Protein AF-A0A183FYV0-F1 (afdb_monomer)

Radius of gyration: 21.59 Å; Cα contacts (8 Å, |Δi|>4): 133; chains: 1; bounding box: 48×40×80 Å

Sequence (186 aa):
MFSKEDAQKEAGNRAFNGLPQLAKLIRGVLEKTISKVGERDAAVRDIATIVSNCMLLYADGCESDIYPLGVLVTDLCSLALLETKENSEKLTKKRVAYKTTCFELAINVLNKLCERQMLCDNNQFLRFVFDVLQEPMLKFQPWMEDDVSSVLAKFVAFSTTLITHAHLKKDISRMSRNEHSVSEDV

Mean predicted aligned error: 9.28 Å

pLDDT: mean 82.68, std 13.94, range [42.62, 96.88]

Organism: Heligmosomoides polygyrus (NCBI:txid6339)

Solvent-accessible surface area (backbone atoms only — not comparable to full-atom values): 10517 Å² total; per-residue (Å²): 134,85,53,73,66,58,58,51,50,52,52,50,54,64,37,51,68,43,46,77,54,40,58,52,45,52,46,29,54,75,71,48,72,47,67,51,67,73,59,35,55,49,42,53,51,52,43,53,53,43,48,62,54,34,47,62,44,46,71,72,70,50,79,40,95,90,60,34,65,72,56,52,53,47,52,34,43,50,45,18,47,51,46,46,50,62,45,35,70,44,67,83,52,85,91,66,88,76,79,54,65,47,38,53,51,30,51,55,51,50,40,53,33,41,78,65,69,68,52,87,82,48,66,58,57,59,48,40,53,56,57,49,72,68,39,67,42,37,83,78,34,62,68,57,47,52,52,53,50,51,43,49,50,50,44,50,56,50,52,53,50,52,52,53,51,54,51,51,54,53,51,52,58,50,52,60,51,58,62,62,70,67,70,80,79,125

S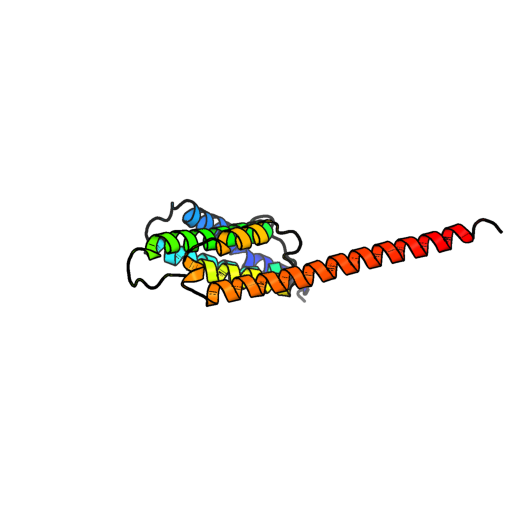econdary structure (DSSP, 8-state):
---HHHHHHHHHHHHHTTHHHHHHHHHHHHTT-S-SHHHHHHHHHHHHHHHHHHHHHHHTT---SSS-HHHHHHHHHHHHHHHHHHHHHHTTSTTPPPP-HHHHHHHHHHHHHHHTT--TT-HHHHHHHHHHHTSHHHHH-HHHHHHHHHHHHHHHHHHHHHHHHHHHHHHHHHHHHHHHTTSS--

Foldseek 3Di:
DDDPVNVVVVLQVVLCPCVVVLVVLLCCLLVCVVVDPVSNVVSLVSNLVSCVSCLVVVLVVDADPSAGPLNNLLSLLSQQLVLLQVVLVCVVPPDDDRDRSSVVSNLVSLQSCLVSVNCQPRPSLVVSLVSSVPRPSCVVPVVSVVSSVVSVVSRVVSNVVVVVVVVVVVVVVVVVVVVVVVPPPD

Structure (mmCIF, N/CA/C/O backbone):
data_AF-A0A183FYV0-F1
#
_entry.id   AF-A0A183FYV0-F1
#
loop_
_atom_site.group_PDB
_atom_site.id
_atom_site.type_symbol
_atom_site.label_atom_id
_atom_site.label_alt_id
_atom_site.label_comp_id
_atom_site.label_asym_id
_atom_site.label_entity_id
_atom_site.label_seq_id
_atom_site.pdbx_PDB_ins_code
_atom_site.Cartn_x
_atom_site.Cartn_y
_atom_site.Cartn_z
_atom_site.occupancy
_atom_site.B_iso_or_equiv
_atom_site.auth_seq_id
_atom_site.auth_comp_id
_atom_site.auth_asym_id
_atom_site.auth_atom_id
_atom_site.pdbx_PDB_model_num
ATOM 1 N N . MET A 1 1 ? 32.014 -24.849 -8.631 1.00 45.00 1 MET A N 1
ATOM 2 C CA . MET A 1 1 ? 31.963 -23.396 -8.888 1.00 45.00 1 MET A CA 1
ATOM 3 C C . MET A 1 1 ? 30.500 -23.092 -9.171 1.00 45.00 1 MET A C 1
ATOM 5 O O . MET A 1 1 ? 30.028 -23.488 -10.224 1.00 45.00 1 MET A O 1
ATOM 9 N N . PHE A 1 2 ? 29.745 -22.596 -8.186 1.00 47.78 2 PHE A N 1
ATOM 10 C CA . PHE A 1 2 ? 28.321 -22.282 -8.380 1.00 47.78 2 PHE A CA 1
ATOM 11 C C . PHE A 1 2 ? 28.218 -21.052 -9.288 1.00 47.78 2 PHE A C 1
ATOM 13 O O . PHE A 1 2 ? 28.893 -20.053 -9.022 1.00 47.78 2 PHE A O 1
ATOM 20 N N . SER A 1 3 ? 27.446 -21.140 -10.375 1.00 60.75 3 SER A N 1
ATOM 21 C CA . SER A 1 3 ? 27.229 -19.998 -11.268 1.00 60.75 3 SER A CA 1
ATOM 22 C C . SER A 1 3 ? 26.466 -18.905 -10.512 1.00 60.75 3 SER A C 1
ATOM 24 O O . SER A 1 3 ? 25.629 -19.205 -9.658 1.00 60.75 3 SER A O 1
ATOM 26 N N . LYS A 1 4 ? 26.727 -17.626 -10.815 1.00 56.12 4 LYS A N 1
ATOM 27 C CA . LYS A 1 4 ? 25.968 -16.492 -10.243 1.00 56.12 4 LYS A CA 1
ATOM 28 C C . LYS A 1 4 ? 24.455 -16.653 -10.451 1.00 56.12 4 LYS A C 1
ATOM 30 O O . LYS A 1 4 ? 23.684 -16.245 -9.589 1.00 56.12 4 LYS A O 1
ATOM 35 N N . GLU A 1 5 ? 24.057 -17.295 -11.546 1.00 56.16 5 GLU A N 1
ATOM 36 C CA . GLU A 1 5 ? 22.662 -17.592 -11.886 1.00 56.16 5 GLU A CA 1
ATOM 37 C C . GLU A 1 5 ? 22.018 -18.603 -10.924 1.00 56.16 5 GLU A C 1
ATOM 39 O O . GLU A 1 5 ? 20.867 -18.421 -10.533 1.00 56.16 5 GLU A O 1
ATOM 44 N N . ASP A 1 6 ? 22.758 -19.616 -10.462 1.00 54.78 6 ASP A N 1
ATOM 45 C CA . ASP A 1 6 ? 22.244 -20.616 -9.514 1.00 54.78 6 ASP A CA 1
ATOM 46 C C . ASP A 1 6 ? 22.038 -20.011 -8.117 1.00 54.78 6 ASP A C 1
ATOM 48 O O . ASP A 1 6 ? 21.043 -20.293 -7.448 1.00 54.78 6 ASP A O 1
ATOM 52 N N . ALA A 1 7 ? 22.937 -19.111 -7.704 1.00 57.59 7 ALA A N 1
ATOM 53 C CA . ALA A 1 7 ? 22.822 -18.379 -6.443 1.00 57.59 7 ALA A CA 1
ATOM 54 C C . ALA A 1 7 ? 21.649 -17.378 -6.454 1.00 57.59 7 ALA A C 1
ATOM 56 O O . ALA A 1 7 ? 20.933 -17.256 -5.458 1.00 57.59 7 ALA A O 1
ATOM 57 N N . GLN A 1 8 ? 21.410 -16.698 -7.583 1.00 57.34 8 GLN A N 1
ATOM 58 C CA . GLN A 1 8 ? 20.236 -15.833 -7.769 1.00 57.34 8 GLN A CA 1
ATOM 59 C C . GLN A 1 8 ? 18.929 -16.636 -7.767 1.00 57.34 8 GLN A C 1
ATOM 61 O O . GLN A 1 8 ? 17.941 -16.200 -7.179 1.00 57.34 8 GLN A O 1
ATOM 66 N N . LYS A 1 9 ? 18.930 -17.836 -8.355 1.00 58.38 9 LYS A N 1
ATOM 67 C CA . LYS A 1 9 ? 17.759 -18.720 -8.409 1.00 58.38 9 LYS A CA 1
ATOM 68 C C . LYS A 1 9 ? 17.403 -19.317 -7.041 1.00 58.38 9 LYS A C 1
ATOM 70 O O . LYS A 1 9 ? 16.227 -19.372 -6.684 1.00 58.38 9 LYS A O 1
ATOM 75 N N . GLU A 1 10 ? 18.394 -19.702 -6.233 1.00 60.88 10 GLU A N 1
ATOM 76 C CA . GLU A 1 10 ? 18.165 -20.123 -4.841 1.00 60.88 10 GLU A CA 1
ATOM 77 C C . GLU A 1 10 ? 17.693 -18.973 -3.940 1.00 60.88 10 GLU A C 1
ATOM 79 O O . GLU A 1 10 ? 16.793 -19.173 -3.118 1.00 60.88 10 GLU A O 1
ATOM 84 N N . ALA A 1 11 ? 18.264 -17.773 -4.089 1.00 59.62 11 ALA A N 1
ATOM 85 C CA . ALA A 1 11 ? 17.818 -16.586 -3.359 1.00 59.62 11 ALA A CA 1
ATOM 86 C C . ALA A 1 11 ? 16.374 -16.201 -3.733 1.00 59.62 11 ALA A C 1
ATOM 88 O O . ALA A 1 11 ? 15.562 -15.930 -2.845 1.00 59.62 11 ALA A O 1
ATOM 89 N N . GLY A 1 12 ? 16.041 -16.282 -5.028 1.00 60.38 12 GLY A N 1
ATOM 90 C CA . GLY A 1 12 ? 14.696 -16.114 -5.579 1.00 60.38 12 GLY A CA 1
ATOM 91 C C . GLY A 1 12 ? 13.668 -17.041 -4.935 1.00 60.38 12 GLY A C 1
ATOM 92 O O . GLY A 1 12 ? 12.669 -16.594 -4.368 1.00 60.38 12 GLY A O 1
ATOM 93 N N . ASN A 1 13 ? 13.964 -18.343 -4.935 1.00 63.78 13 ASN A N 1
ATOM 94 C CA . ASN A 1 13 ? 13.091 -19.352 -4.337 1.00 63.78 13 ASN A CA 1
ATOM 95 C C . ASN A 1 13 ? 12.888 -19.133 -2.830 1.00 63.78 13 ASN A C 1
ATOM 97 O O . ASN A 1 13 ? 11.771 -19.258 -2.336 1.00 63.78 13 ASN A O 1
ATOM 101 N N . ARG A 1 14 ? 13.936 -18.765 -2.079 1.00 69.19 14 ARG A N 1
ATOM 102 C CA . ARG A 1 14 ? 13.817 -18.555 -0.624 1.00 69.19 14 ARG A CA 1
ATOM 103 C C . ARG A 1 14 ? 12.987 -17.327 -0.259 1.00 69.19 14 ARG A C 1
ATOM 105 O O . ARG A 1 14 ? 12.222 -17.390 0.700 1.00 69.19 14 ARG A O 1
ATOM 112 N N . ALA A 1 15 ? 13.1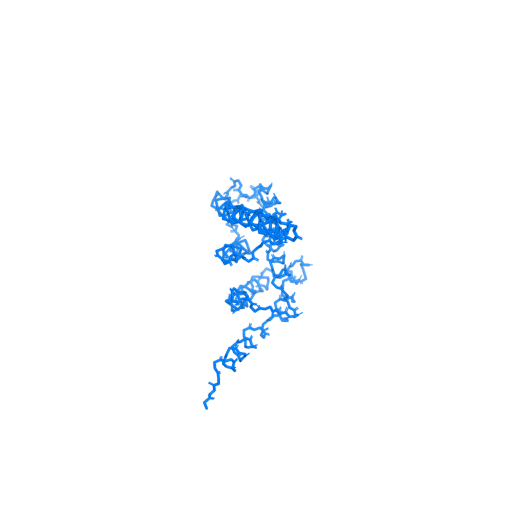08 -16.238 -1.009 1.00 69.56 15 ALA A N 1
ATOM 113 C CA . ALA A 1 15 ? 12.363 -15.009 -0.741 1.00 69.56 15 ALA A CA 1
ATOM 114 C C . ALA A 1 15 ? 10.883 -15.098 -1.155 1.00 69.56 15 ALA A C 1
ATOM 116 O O . ALA A 1 15 ? 10.036 -14.469 -0.521 1.00 69.56 15 ALA A O 1
ATOM 117 N N . PHE A 1 16 ? 10.545 -15.919 -2.158 1.00 79.31 16 PHE A N 1
ATOM 118 C CA . PHE A 1 16 ? 9.158 -16.130 -2.589 1.00 79.31 16 PHE A CA 1
ATOM 119 C C . PHE A 1 16 ? 8.404 -17.230 -1.831 1.00 79.31 16 PHE A C 1
ATOM 121 O O . PHE A 1 16 ? 7.183 -17.330 -1.961 1.00 79.31 16 PHE A O 1
ATOM 128 N N . ASN A 1 17 ? 9.073 -17.995 -0.963 1.00 81.06 17 ASN A N 1
ATOM 129 C CA . ASN A 1 17 ? 8.424 -19.014 -0.125 1.00 81.06 17 ASN A CA 1
ATOM 130 C C . ASN A 1 17 ? 7.272 -18.461 0.737 1.00 81.06 17 ASN A C 1
ATOM 132 O O . ASN A 1 17 ? 6.360 -19.203 1.098 1.00 81.06 17 ASN A O 1
ATOM 136 N N . GLY A 1 18 ? 7.294 -17.164 1.062 1.00 84.06 18 GLY A N 1
ATOM 137 C CA . GLY A 1 18 ? 6.232 -16.500 1.821 1.00 84.06 18 GLY A CA 1
ATOM 138 C C . GLY A 1 18 ? 5.000 -16.098 1.001 1.00 84.06 18 GLY A C 1
ATOM 139 O O . GLY A 1 18 ? 3.953 -15.838 1.590 1.00 84.06 18 GLY A O 1
ATOM 140 N N . LEU A 1 19 ? 5.073 -16.056 -0.335 1.00 87.81 19 LEU A N 1
ATOM 141 C CA . LEU A 1 19 ? 3.999 -15.509 -1.180 1.00 87.81 19 LEU A CA 1
ATOM 142 C C . LEU A 1 19 ? 2.654 -16.255 -1.072 1.00 87.81 19 LEU A C 1
ATOM 144 O O . LEU A 1 19 ? 1.621 -15.587 -0.976 1.00 87.81 19 LEU A O 1
ATOM 148 N N . PRO A 1 20 ? 2.602 -17.603 -1.002 1.00 88.62 20 PRO A N 1
ATOM 149 C CA . PRO A 1 20 ? 1.334 -18.301 -0.784 1.00 88.62 20 PRO A CA 1
ATOM 150 C C . PRO A 1 20 ? 0.657 -17.916 0.538 1.00 88.62 20 PRO A C 1
ATOM 152 O O . PRO A 1 20 ? -0.571 -17.906 0.633 1.00 88.62 20 PRO A O 1
ATOM 155 N N . GLN A 1 21 ? 1.451 -17.610 1.569 1.00 92.19 21 GLN A N 1
ATOM 156 C CA . GLN A 1 21 ? 0.940 -17.159 2.859 1.00 92.19 21 GLN A CA 1
ATOM 157 C C . GLN A 1 21 ? 0.525 -15.686 2.808 1.00 92.19 21 GLN A C 1
ATOM 159 O O . GLN A 1 21 ? -0.499 -15.330 3.388 1.00 92.19 21 GLN A O 1
ATOM 164 N N . LEU A 1 22 ? 1.266 -14.853 2.075 1.00 94.12 22 LEU A N 1
ATOM 165 C CA . LEU A 1 22 ? 0.960 -13.438 1.879 1.00 94.12 22 LEU A CA 1
ATOM 166 C C . LEU A 1 22 ? -0.461 -13.236 1.344 1.00 94.12 22 LEU A C 1
ATOM 168 O O . LEU A 1 22 ? -1.253 -12.534 1.968 1.00 94.12 22 LEU A O 1
ATOM 172 N N . ALA A 1 23 ? -0.814 -13.933 0.260 1.00 92.00 23 ALA A N 1
ATOM 173 C CA . ALA A 1 23 ? -2.146 -13.851 -0.336 1.00 92.00 23 ALA A CA 1
ATOM 174 C C . ALA A 1 23 ? -3.261 -14.223 0.662 1.00 92.00 23 ALA A C 1
ATOM 176 O O . ALA A 1 23 ? -4.310 -13.579 0.703 1.00 92.00 23 ALA A O 1
ATOM 177 N N . LYS A 1 24 ? -3.032 -15.246 1.500 1.00 94.50 24 LYS A N 1
ATOM 178 C CA . LYS A 1 24 ? -3.990 -15.674 2.535 1.00 94.50 24 LYS A CA 1
ATOM 179 C C . LYS A 1 24 ? -4.153 -14.627 3.632 1.00 94.50 24 LYS A C 1
ATOM 181 O O . LYS A 1 24 ? -5.280 -14.354 4.034 1.00 94.50 24 LYS A O 1
ATOM 186 N N . LEU A 1 25 ? -3.049 -14.055 4.113 1.00 96.88 25 LEU A N 1
ATOM 187 C CA . LEU A 1 25 ? -3.066 -13.045 5.172 1.00 96.88 25 LEU A CA 1
ATOM 188 C C . LEU A 1 25 ? -3.777 -11.774 4.710 1.00 96.88 25 LEU A C 1
ATOM 190 O O . LEU A 1 25 ? -4.689 -11.307 5.386 1.00 96.88 25 LEU A O 1
ATOM 194 N N . ILE A 1 26 ? -3.402 -11.258 3.538 1.00 96.19 26 ILE A N 1
ATOM 195 C CA . ILE A 1 26 ? -4.003 -10.057 2.950 1.00 96.19 26 ILE A CA 1
ATOM 196 C C . ILE A 1 26 ? -5.505 -10.251 2.781 1.00 96.19 26 ILE A C 1
ATOM 198 O O . ILE A 1 26 ? -6.290 -9.440 3.272 1.00 96.19 26 ILE A O 1
ATOM 202 N N . ARG A 1 27 ? -5.913 -11.357 2.148 1.00 95.25 27 ARG A N 1
ATOM 203 C CA . ARG A 1 27 ? -7.330 -11.681 1.975 1.00 95.25 27 ARG A CA 1
ATOM 204 C C . ARG A 1 27 ? -8.045 -11.781 3.317 1.00 95.25 27 ARG A C 1
ATOM 206 O O . ARG A 1 27 ? -9.124 -11.222 3.472 1.00 95.25 27 ARG A O 1
ATOM 213 N N . GLY A 1 28 ? -7.422 -12.424 4.302 1.00 96.25 28 GLY A N 1
ATOM 214 C CA . GLY A 1 28 ? -7.986 -12.557 5.639 1.00 96.25 28 GLY A CA 1
ATOM 215 C C . GLY A 1 28 ? -8.257 -11.218 6.333 1.00 96.25 28 GLY A C 1
ATOM 216 O O . GLY A 1 28 ? -9.268 -11.073 7.024 1.00 96.25 28 GLY A O 1
ATOM 217 N N . VAL A 1 29 ? -7.388 -10.226 6.115 1.00 96.06 29 VAL A N 1
ATOM 218 C CA . VAL A 1 29 ? -7.576 -8.856 6.614 1.00 96.06 29 VAL A CA 1
ATOM 219 C C . VAL A 1 29 ? -8.647 -8.111 5.808 1.00 96.06 29 VAL A C 1
ATOM 221 O O . VAL A 1 29 ? -9.553 -7.536 6.411 1.00 96.06 29 VAL A O 1
ATOM 224 N N . LEU A 1 30 ? -8.583 -8.141 4.472 1.00 95.56 30 LEU A N 1
ATOM 225 C CA . LEU A 1 30 ? -9.523 -7.431 3.590 1.00 95.56 30 LEU A CA 1
ATOM 226 C C . LEU A 1 30 ? -10.965 -7.938 3.728 1.00 95.56 30 LEU A C 1
ATOM 228 O O . LEU A 1 30 ? -11.897 -7.143 3.835 1.00 95.56 30 LEU A O 1
ATOM 232 N N . GLU A 1 31 ? -11.148 -9.257 3.785 1.00 95.75 31 GLU A N 1
ATOM 233 C CA . GLU A 1 31 ? -12.454 -9.909 3.955 1.00 95.75 31 GLU A CA 1
ATOM 234 C C . GLU A 1 31 ? -12.921 -9.924 5.419 1.00 95.75 31 GLU A C 1
ATOM 236 O O . GLU A 1 31 ? -13.995 -10.441 5.726 1.00 95.75 31 GLU A O 1
ATOM 241 N N . LYS A 1 32 ? -12.121 -9.365 6.340 1.00 92.38 32 LYS A N 1
ATOM 242 C CA . LYS A 1 32 ? -12.394 -9.312 7.785 1.00 92.38 32 LYS A CA 1
ATOM 243 C C . LYS A 1 32 ? -12.631 -10.690 8.423 1.00 92.38 32 LYS A C 1
ATOM 245 O O . LYS A 1 32 ? -13.258 -10.783 9.480 1.00 92.38 32 LYS A O 1
ATOM 250 N N . THR A 1 33 ? -12.103 -11.760 7.825 1.00 95.50 33 THR A N 1
ATOM 251 C CA . THR A 1 33 ? -12.146 -13.109 8.413 1.00 95.50 33 THR A CA 1
ATOM 252 C C . THR A 1 33 ? -11.175 -13.232 9.590 1.00 95.50 33 THR A C 1
ATOM 254 O O . THR A 1 33 ? -11.465 -13.944 10.551 1.00 95.50 33 THR A O 1
ATOM 257 N N . ILE A 1 34 ? -10.086 -12.451 9.591 1.00 92.75 34 ILE A N 1
ATOM 258 C CA . ILE A 1 34 ? -9.240 -12.204 10.768 1.00 92.75 34 ILE A CA 1
ATOM 259 C C . ILE A 1 34 ? -9.846 -11.040 11.567 1.00 92.75 34 ILE A C 1
ATOM 261 O O . ILE A 1 34 ? -9.467 -9.878 11.418 1.00 92.75 34 ILE A O 1
ATOM 265 N N . SER A 1 35 ? -10.843 -11.349 12.396 1.00 88.56 35 SER A N 1
ATOM 266 C CA . SER A 1 35 ? -11.660 -10.340 13.089 1.00 88.56 35 SER A CA 1
ATOM 267 C C . SER A 1 35 ? -11.076 -9.863 14.423 1.00 88.56 35 SER A C 1
ATOM 269 O O . SER A 1 35 ? -11.375 -8.751 14.869 1.00 88.56 35 SER A O 1
ATOM 271 N N . LYS A 1 36 ? -10.229 -10.667 15.081 1.00 93.19 36 LYS A N 1
ATOM 272 C CA . LYS A 1 36 ? -9.609 -10.277 16.354 1.00 93.19 36 LYS A CA 1
ATOM 273 C C . LYS A 1 36 ? -8.481 -9.281 16.116 1.00 93.19 36 LYS A C 1
ATOM 275 O O . LYS A 1 36 ? -7.545 -9.563 15.377 1.00 93.19 36 LYS A O 1
ATOM 280 N N . VAL A 1 37 ? -8.516 -8.156 16.833 1.00 88.56 37 VAL A N 1
ATOM 281 C CA . VAL A 1 37 ? -7.533 -7.062 16.697 1.00 88.56 37 VAL A CA 1
ATOM 282 C C . VAL A 1 37 ? -6.088 -7.556 16.830 1.00 88.56 37 VAL A C 1
ATOM 284 O O . VAL A 1 37 ? -5.262 -7.231 15.988 1.00 88.56 37 VAL A O 1
ATOM 287 N N . GLY A 1 38 ? -5.788 -8.387 17.836 1.00 91.44 38 GLY A N 1
ATOM 288 C CA . GLY A 1 38 ? -4.429 -8.902 18.047 1.00 91.44 38 GLY A CA 1
ATOM 289 C C . GLY A 1 38 ? -3.934 -9.832 16.931 1.00 91.44 38 GLY A C 1
ATOM 290 O O . GLY A 1 38 ? -2.767 -9.762 16.553 1.00 91.44 38 GLY A O 1
ATOM 291 N N . GLU A 1 39 ? -4.820 -10.661 16.370 1.00 94.50 39 GLU A N 1
ATOM 292 C CA . GLU A 1 39 ? -4.505 -11.541 15.234 1.00 94.50 39 GLU A CA 1
ATOM 293 C C . GLU A 1 39 ? -4.327 -10.721 13.951 1.00 94.50 39 GLU A C 1
ATOM 295 O O . GLU A 1 39 ? -3.395 -10.964 13.188 1.00 94.50 39 GLU A O 1
ATOM 300 N N . ARG A 1 40 ? -5.159 -9.691 13.753 1.00 92.75 40 ARG A N 1
ATOM 301 C CA . ARG A 1 40 ? -5.045 -8.753 12.632 1.00 92.75 40 ARG A CA 1
ATOM 302 C C . ARG A 1 40 ? -3.725 -7.987 12.674 1.00 92.75 40 ARG A C 1
ATOM 304 O O . ARG A 1 40 ? -3.040 -7.895 11.664 1.00 92.75 40 ARG A O 1
ATOM 311 N N . ASP A 1 41 ? -3.336 -7.490 13.847 1.00 92.44 41 ASP A N 1
ATOM 312 C CA . ASP A 1 41 ? -2.055 -6.805 14.037 1.00 92.44 41 ASP A CA 1
ATOM 313 C C . ASP A 1 41 ? -0.861 -7.735 13.762 1.00 92.44 41 ASP A C 1
ATOM 315 O O . ASP A 1 41 ? 0.154 -7.295 13.224 1.00 92.44 41 ASP A O 1
ATOM 319 N N . ALA A 1 42 ? -0.959 -9.016 14.140 1.00 94.88 42 ALA A N 1
ATOM 320 C CA . ALA A 1 42 ? 0.060 -10.014 13.818 1.00 94.88 42 ALA A CA 1
ATOM 321 C C . ALA A 1 42 ? 0.130 -10.282 12.310 1.00 94.88 42 ALA A C 1
ATOM 323 O O . ALA A 1 42 ? 1.215 -10.215 11.739 1.00 94.88 42 ALA A O 1
ATOM 324 N N . ALA A 1 43 ? -1.020 -10.462 11.658 1.00 95.94 43 ALA A N 1
ATOM 325 C CA . ALA A 1 43 ? -1.100 -10.653 10.216 1.00 95.94 43 ALA A CA 1
ATOM 326 C C . ALA A 1 43 ? -0.484 -9.478 9.440 1.00 95.94 43 ALA A C 1
ATOM 328 O O . ALA A 1 43 ? 0.274 -9.703 8.503 1.00 95.94 43 ALA A O 1
ATOM 329 N N . VAL A 1 44 ? -0.748 -8.230 9.845 1.00 95.62 44 VAL A N 1
ATOM 330 C CA . VAL A 1 44 ? -0.156 -7.037 9.209 1.00 95.62 44 VAL A CA 1
ATOM 331 C C . VAL A 1 44 ? 1.369 -7.011 9.354 1.00 95.62 44 VAL A C 1
ATOM 333 O O . VAL A 1 44 ? 2.065 -6.667 8.397 1.00 95.62 44 VAL A O 1
ATOM 336 N N . ARG A 1 45 ? 1.915 -7.420 10.508 1.00 95.44 45 ARG A N 1
ATOM 337 C CA . ARG A 1 45 ? 3.374 -7.542 10.681 1.00 95.44 45 ARG A CA 1
ATOM 338 C C . ARG A 1 45 ? 3.965 -8.619 9.777 1.00 95.44 45 ARG A C 1
ATOM 340 O O . ARG A 1 45 ? 4.970 -8.358 9.120 1.00 95.44 45 ARG A O 1
ATOM 347 N N . ASP A 1 46 ? 3.325 -9.782 9.700 1.00 96.12 46 ASP A N 1
ATOM 348 C CA . ASP A 1 46 ? 3.773 -10.878 8.837 1.00 96.12 46 ASP A CA 1
ATOM 349 C C . ASP A 1 46 ? 3.731 -10.471 7.357 1.00 96.12 46 ASP A C 1
ATOM 351 O O . ASP A 1 46 ? 4.688 -10.718 6.622 1.00 96.12 46 ASP A O 1
ATOM 355 N N . ILE A 1 47 ? 2.671 -9.771 6.930 1.00 96.75 47 ILE A N 1
ATOM 356 C CA . ILE A 1 47 ? 2.565 -9.165 5.594 1.00 96.75 47 ILE A CA 1
ATOM 357 C C . ILE A 1 47 ? 3.762 -8.242 5.346 1.00 96.75 47 ILE A C 1
ATOM 359 O O . ILE A 1 47 ? 4.463 -8.418 4.352 1.00 96.75 47 ILE A O 1
ATOM 363 N N . ALA A 1 48 ? 4.046 -7.305 6.255 1.00 95.38 48 ALA A N 1
ATOM 364 C CA . ALA A 1 48 ? 5.161 -6.370 6.105 1.00 95.38 48 ALA A CA 1
ATOM 365 C C . ALA A 1 48 ? 6.518 -7.087 5.989 1.00 95.38 48 ALA A C 1
ATOM 367 O O . ALA A 1 48 ? 7.342 -6.720 5.149 1.00 95.38 48 ALA A O 1
ATOM 368 N N . THR A 1 49 ? 6.744 -8.137 6.785 1.00 94.00 49 THR A N 1
ATOM 369 C CA . THR A 1 49 ? 7.963 -8.955 6.712 1.00 94.00 49 THR A CA 1
ATOM 370 C C . THR A 1 49 ? 8.085 -9.680 5.375 1.00 94.00 49 THR A C 1
ATOM 372 O O . THR A 1 49 ? 9.135 -9.599 4.736 1.00 94.00 49 THR A O 1
ATOM 375 N N . ILE A 1 50 ? 7.029 -10.364 4.926 1.00 94.00 50 ILE A N 1
ATOM 376 C CA . ILE A 1 50 ? 7.063 -11.103 3.657 1.00 94.00 50 ILE A CA 1
ATOM 377 C C . ILE A 1 50 ? 7.290 -10.137 2.492 1.00 94.00 50 ILE A C 1
ATOM 379 O O . ILE A 1 50 ? 8.160 -10.385 1.659 1.00 94.00 50 ILE A O 1
ATOM 383 N N . VAL A 1 51 ? 6.569 -9.012 2.476 1.00 94.31 51 VAL A N 1
ATOM 384 C CA . VAL A 1 51 ? 6.713 -7.970 1.454 1.00 94.31 51 VAL A CA 1
ATOM 385 C C . VAL A 1 51 ? 8.140 -7.435 1.439 1.00 94.31 51 VAL A C 1
ATOM 387 O O . VAL A 1 51 ? 8.780 -7.438 0.393 1.00 94.31 51 VAL A O 1
ATOM 390 N N . SER A 1 52 ? 8.699 -7.061 2.592 1.00 91.06 52 SER A N 1
ATOM 391 C CA . SER A 1 52 ? 10.087 -6.589 2.675 1.00 91.06 52 SER A CA 1
ATOM 392 C C . SER A 1 52 ? 11.091 -7.587 2.081 1.00 91.06 52 SER A C 1
ATOM 394 O O . SER A 1 52 ? 12.038 -7.171 1.412 1.00 91.06 52 SER A O 1
ATOM 396 N N . ASN A 1 53 ? 10.873 -8.889 2.283 1.00 89.50 53 ASN A N 1
ATOM 397 C CA . ASN A 1 53 ? 11.749 -9.938 1.759 1.00 89.50 53 ASN A CA 1
ATOM 398 C C . ASN A 1 53 ? 11.638 -10.101 0.236 1.00 89.50 53 ASN A C 1
ATOM 400 O O . ASN A 1 53 ? 12.655 -10.296 -0.427 1.00 89.50 53 ASN A O 1
ATOM 404 N N . CYS A 1 54 ? 10.430 -10.020 -0.331 1.00 88.56 54 CYS A N 1
ATOM 405 C CA . CYS A 1 54 ? 10.227 -10.222 -1.768 1.00 88.56 54 CYS A CA 1
ATOM 406 C C . CYS A 1 54 ? 10.406 -8.943 -2.602 1.00 88.56 54 CYS A C 1
ATOM 408 O O . CYS A 1 54 ? 10.681 -9.033 -3.797 1.00 88.56 54 CYS A O 1
ATOM 410 N N . MET A 1 55 ? 10.301 -7.753 -1.999 1.00 88.25 55 MET A N 1
ATOM 411 C CA . MET A 1 55 ? 10.377 -6.479 -2.726 1.00 88.25 55 MET A CA 1
ATOM 412 C C . MET A 1 55 ? 11.702 -6.256 -3.453 1.00 88.25 55 MET A C 1
ATOM 414 O O . MET A 1 55 ? 11.693 -5.647 -4.518 1.00 88.25 55 MET A O 1
ATOM 418 N N . LEU A 1 56 ? 12.830 -6.724 -2.905 1.00 82.31 56 LEU A N 1
ATOM 419 C CA . LEU A 1 56 ? 14.128 -6.602 -3.580 1.00 82.31 56 LEU A CA 1
ATOM 420 C C . LEU A 1 56 ? 14.150 -7.377 -4.901 1.00 82.31 56 LEU A C 1
ATOM 422 O O . LEU A 1 56 ? 14.671 -6.878 -5.888 1.00 82.31 56 LEU A O 1
ATOM 426 N N . LEU A 1 57 ? 13.517 -8.550 -4.942 1.00 83.81 57 LEU A N 1
ATOM 427 C CA . LEU A 1 57 ? 13.453 -9.363 -6.152 1.00 83.81 57 LEU A CA 1
ATOM 428 C C . LEU A 1 57 ? 12.521 -8.770 -7.198 1.00 83.81 57 LEU A C 1
ATOM 430 O O . LEU A 1 57 ? 12.905 -8.694 -8.362 1.00 83.81 57 LEU A O 1
ATOM 434 N N . TYR A 1 58 ? 11.339 -8.298 -6.789 1.00 86.75 58 TYR A N 1
ATOM 435 C CA . TYR A 1 58 ? 10.477 -7.559 -7.711 1.00 86.75 58 TYR A CA 1
ATOM 436 C C . TYR A 1 58 ? 11.205 -6.336 -8.271 1.00 86.75 58 TYR A C 1
ATOM 438 O O . TYR A 1 58 ? 11.171 -6.121 -9.474 1.00 86.75 58 TYR A O 1
ATOM 446 N N . ALA A 1 59 ? 11.926 -5.584 -7.429 1.00 81.06 59 ALA A N 1
ATOM 447 C CA . ALA A 1 59 ? 12.705 -4.416 -7.846 1.00 81.06 59 ALA A CA 1
ATOM 448 C C . ALA A 1 59 ? 13.849 -4.738 -8.829 1.00 81.06 59 ALA A C 1
ATOM 450 O O . ALA A 1 59 ? 14.248 -3.863 -9.598 1.00 81.06 59 ALA A O 1
ATOM 451 N N . ASP A 1 60 ? 14.353 -5.973 -8.815 1.00 81.25 60 ASP A N 1
ATOM 452 C CA . ASP A 1 60 ? 15.347 -6.488 -9.764 1.00 81.25 60 ASP A CA 1
ATOM 453 C C . ASP A 1 60 ? 14.696 -7.100 -11.027 1.00 81.25 60 ASP A C 1
ATOM 455 O O . ASP A 1 60 ? 15.388 -7.650 -11.886 1.00 81.25 60 ASP A O 1
ATOM 459 N N . GLY A 1 61 ? 13.369 -6.998 -11.166 1.00 74.94 61 GLY A N 1
ATOM 460 C CA . GLY A 1 61 ? 12.606 -7.480 -12.320 1.00 74.94 61 GLY A CA 1
ATOM 461 C C . GLY A 1 61 ? 12.194 -8.952 -12.250 1.00 74.94 61 GLY A C 1
ATOM 462 O O . GLY A 1 61 ? 11.702 -9.490 -13.241 1.00 74.94 61 GLY A O 1
ATOM 463 N N . CYS A 1 62 ? 12.386 -9.626 -11.111 1.00 81.06 62 CYS A N 1
ATOM 464 C CA . CYS A 1 62 ? 11.886 -10.986 -10.918 1.00 81.06 62 CYS A CA 1
ATOM 465 C C . CYS A 1 62 ? 10.378 -10.963 -10.646 1.00 81.06 62 CYS A C 1
ATOM 467 O O . CYS A 1 62 ? 9.935 -10.425 -9.633 1.00 81.06 62 CYS A O 1
ATOM 469 N N . GLU A 1 63 ? 9.602 -11.607 -11.513 1.00 82.69 63 GLU A N 1
ATOM 470 C CA . GLU A 1 63 ? 8.167 -11.809 -11.311 1.00 82.69 63 GLU A CA 1
ATOM 471 C C . GLU A 1 63 ? 7.856 -13.170 -10.683 1.00 82.69 63 GLU A C 1
ATOM 473 O O . GLU A 1 63 ? 8.646 -14.116 -10.752 1.00 82.69 63 GLU A O 1
ATOM 478 N N . SER A 1 64 ? 6.679 -13.262 -10.065 1.00 82.25 64 SER A N 1
ATOM 479 C CA . SER A 1 64 ? 6.159 -14.499 -9.486 1.00 82.25 64 SER A CA 1
ATOM 480 C C . SER A 1 64 ? 4.823 -14.868 -10.115 1.00 82.25 64 SER A C 1
ATOM 482 O O . SER A 1 64 ? 3.881 -14.081 -10.067 1.00 82.25 64 SER A O 1
ATOM 484 N N . ASP A 1 65 ? 4.703 -16.105 -10.597 1.00 82.94 65 ASP A N 1
ATOM 485 C CA . ASP A 1 65 ? 3.433 -16.644 -11.103 1.00 82.94 65 ASP A CA 1
ATOM 486 C C . ASP A 1 65 ? 2.388 -16.841 -9.992 1.00 82.94 65 ASP A C 1
ATOM 488 O O . ASP A 1 65 ? 1.186 -16.860 -10.247 1.00 82.94 65 ASP A O 1
ATOM 492 N N . ILE A 1 66 ? 2.836 -17.000 -8.741 1.00 85.12 66 ILE A N 1
ATOM 493 C CA . ILE A 1 66 ? 1.961 -17.243 -7.585 1.00 85.12 66 ILE A CA 1
ATOM 494 C C . ILE A 1 66 ? 1.309 -15.941 -7.129 1.00 85.12 66 ILE A C 1
ATOM 496 O O . ILE A 1 66 ? 0.140 -15.919 -6.743 1.00 85.12 66 ILE A O 1
ATOM 500 N N . TYR A 1 67 ? 2.089 -14.863 -7.122 1.00 87.88 67 TYR A N 1
ATOM 501 C CA . TYR A 1 67 ? 1.643 -13.574 -6.626 1.00 87.88 67 TYR A CA 1
ATOM 502 C C . TYR A 1 67 ? 2.341 -12.458 -7.410 1.00 87.88 67 TYR A C 1
ATOM 504 O O . TYR A 1 67 ? 3.371 -11.959 -6.975 1.00 87.88 67 TYR A O 1
ATOM 512 N N . PRO A 1 68 ? 1.845 -12.095 -8.602 1.00 89.50 68 PRO A N 1
ATOM 513 C CA . PRO A 1 68 ? 2.500 -11.102 -9.454 1.00 89.50 68 PRO A CA 1
ATOM 514 C C . PRO A 1 68 ? 2.608 -9.728 -8.781 1.00 89.50 68 PRO A C 1
ATOM 516 O O . PRO A 1 68 ? 1.736 -9.361 -7.984 1.00 89.50 68 PRO A O 1
ATOM 519 N N . LEU A 1 69 ? 3.611 -8.923 -9.150 1.00 89.06 69 LEU A N 1
ATOM 520 C CA . LEU A 1 69 ? 3.813 -7.586 -8.568 1.00 89.06 69 LEU A CA 1
ATOM 521 C C . LEU A 1 69 ? 2.558 -6.704 -8.658 1.00 89.06 69 LEU A C 1
ATOM 523 O O . LEU A 1 69 ? 2.200 -6.013 -7.704 1.00 89.06 69 LEU A O 1
ATOM 527 N N . GLY A 1 70 ? 1.852 -6.748 -9.791 1.00 88.75 70 GLY A N 1
ATOM 528 C CA . GLY A 1 70 ? 0.615 -5.986 -9.982 1.00 88.75 70 GLY A CA 1
ATOM 529 C C . GLY A 1 70 ? -0.485 -6.352 -8.976 1.00 88.75 70 GLY A C 1
ATOM 530 O O . GLY A 1 70 ? -1.197 -5.466 -8.495 1.00 88.75 70 GLY A O 1
ATOM 531 N N . VAL A 1 71 ? -0.587 -7.637 -8.613 1.00 91.19 71 VAL A N 1
ATOM 532 C CA . VAL A 1 71 ? -1.525 -8.123 -7.587 1.00 91.19 71 VAL A CA 1
ATOM 533 C C . VAL A 1 71 ? -1.089 -7.626 -6.215 1.00 91.19 71 VAL A C 1
ATOM 535 O O . VAL A 1 71 ? -1.898 -7.030 -5.510 1.00 91.19 71 VAL A O 1
ATOM 538 N N . LEU A 1 72 ? 0.198 -7.767 -5.881 1.00 92.06 72 LEU A N 1
ATOM 539 C CA . LEU A 1 72 ? 0.757 -7.268 -4.624 1.00 92.06 72 LEU A CA 1
ATOM 540 C C . LEU A 1 72 ? 0.473 -5.773 -4.421 1.00 92.06 72 LEU A C 1
ATOM 542 O O . LEU A 1 72 ? -0.008 -5.372 -3.363 1.00 92.06 72 LEU A O 1
ATOM 546 N N . VAL A 1 73 ? 0.743 -4.941 -5.430 1.00 92.44 73 VAL A N 1
ATOM 547 C CA . VAL A 1 73 ? 0.500 -3.493 -5.346 1.00 92.44 73 VAL A CA 1
ATOM 548 C C . VAL A 1 73 ? -0.983 -3.193 -5.126 1.00 92.44 73 VAL A C 1
ATOM 550 O O . VAL A 1 73 ? -1.318 -2.366 -4.279 1.00 92.44 73 VAL A O 1
ATOM 553 N N . THR A 1 74 ? -1.870 -3.878 -5.851 1.00 93.44 74 THR A N 1
ATOM 554 C CA . THR A 1 74 ? -3.327 -3.704 -5.717 1.00 93.44 74 THR A CA 1
ATOM 555 C C . THR A 1 74 ? -3.801 -4.046 -4.305 1.00 93.44 74 THR A C 1
ATOM 557 O O . THR A 1 74 ? -4.575 -3.302 -3.696 1.00 93.44 74 THR A O 1
ATOM 560 N N . ASP A 1 75 ? -3.299 -5.148 -3.766 1.00 94.94 75 ASP A N 1
ATOM 561 C CA . ASP A 1 75 ? -3.670 -5.648 -2.451 1.00 94.94 75 ASP A CA 1
ATOM 562 C C . ASP A 1 75 ? -3.141 -4.749 -1.323 1.00 94.94 75 ASP A C 1
ATOM 564 O O . ASP A 1 75 ? -3.878 -4.431 -0.386 1.00 94.94 75 ASP A O 1
ATOM 568 N N . LEU A 1 76 ? -1.908 -4.245 -1.439 1.00 95.38 76 LEU A N 1
ATOM 569 C CA . LEU A 1 76 ? -1.352 -3.266 -0.499 1.00 95.38 76 LEU A CA 1
ATOM 570 C C . LEU A 1 76 ? -2.129 -1.945 -0.514 1.00 95.38 76 LEU A C 1
ATOM 572 O O . LEU A 1 76 ? -2.455 -1.414 0.549 1.00 95.38 76 LEU A O 1
ATOM 576 N N . CYS A 1 77 ? -2.481 -1.442 -1.701 1.00 95.19 77 CYS A N 1
ATOM 577 C CA . CYS A 1 77 ? -3.327 -0.256 -1.837 1.00 95.19 77 CYS A CA 1
ATOM 578 C C . CYS A 1 77 ? -4.698 -0.466 -1.176 1.00 95.19 77 CYS A C 1
ATOM 580 O O . CYS A 1 77 ? -5.202 0.415 -0.479 1.00 95.19 77 CYS A O 1
ATOM 582 N N . SER A 1 78 ? -5.283 -1.653 -1.347 1.00 95.69 78 SER A N 1
ATOM 583 C CA . SER A 1 78 ? -6.571 -2.008 -0.743 1.00 95.69 78 SER A CA 1
ATOM 584 C C . SER A 1 78 ? -6.494 -2.061 0.785 1.00 95.69 78 SER A C 1
ATOM 586 O O . SER A 1 78 ? -7.396 -1.567 1.462 1.00 95.69 78 SER A O 1
ATOM 588 N N . LEU A 1 79 ? -5.405 -2.605 1.342 1.00 96.19 79 LEU A N 1
ATOM 589 C CA . LEU A 1 79 ? -5.170 -2.629 2.790 1.00 96.19 79 LEU A CA 1
ATOM 590 C C . LEU A 1 79 ? -5.001 -1.222 3.370 1.00 96.19 79 LEU A C 1
ATOM 592 O O . LEU A 1 79 ? -5.598 -0.910 4.401 1.00 96.19 79 LEU A O 1
ATOM 596 N N . ALA A 1 80 ? -4.216 -0.374 2.705 1.00 96.00 80 ALA A N 1
ATOM 597 C CA . ALA A 1 80 ? -4.026 1.020 3.096 1.00 96.00 80 ALA A CA 1
ATOM 598 C C . ALA A 1 80 ? -5.345 1.804 3.063 1.00 96.00 80 ALA A C 1
ATOM 600 O O . ALA A 1 80 ? -5.658 2.543 4.000 1.00 96.00 80 ALA A O 1
ATOM 601 N N . LEU A 1 81 ? -6.154 1.610 2.018 1.00 95.25 81 LEU A N 1
ATOM 602 C CA . LEU A 1 81 ? -7.451 2.269 1.892 1.00 95.25 81 LEU A CA 1
ATOM 603 C C . LEU A 1 81 ? -8.447 1.781 2.952 1.00 95.25 81 LEU A C 1
ATOM 605 O O . LEU A 1 81 ? -9.167 2.594 3.529 1.00 95.25 81 LEU A O 1
ATOM 609 N N . LEU A 1 82 ? -8.471 0.476 3.248 1.00 94.56 82 LEU A N 1
ATOM 610 C CA . LEU A 1 82 ? -9.290 -0.081 4.326 1.00 94.56 82 LEU A CA 1
ATOM 611 C C . LEU A 1 82 ? -8.918 0.534 5.682 1.00 94.56 82 LEU A C 1
ATOM 613 O O . LEU A 1 82 ? -9.803 0.983 6.407 1.00 94.56 82 LEU A O 1
ATOM 617 N N . GLU A 1 83 ? -7.624 0.580 6.014 1.00 93.56 83 GLU A N 1
ATOM 618 C CA . GLU A 1 83 ? -7.137 1.178 7.264 1.00 93.56 83 GLU A CA 1
ATOM 619 C C . GLU A 1 83 ? -7.508 2.664 7.353 1.00 93.56 83 GLU A C 1
ATOM 621 O O . GLU A 1 83 ? -8.022 3.116 8.380 1.00 93.56 83 GLU A O 1
ATOM 626 N N . THR A 1 84 ? -7.323 3.406 6.259 1.00 93.38 84 THR A N 1
ATOM 627 C CA . THR A 1 84 ? -7.650 4.835 6.189 1.00 93.38 84 THR A CA 1
ATOM 628 C C . THR A 1 84 ? -9.148 5.065 6.398 1.00 93.38 84 THR A C 1
ATOM 630 O O . THR A 1 84 ? -9.521 5.891 7.228 1.00 93.38 84 THR A O 1
ATOM 633 N N . LYS A 1 85 ? -10.015 4.276 5.748 1.00 92.44 85 LYS A N 1
ATOM 634 C CA . LYS A 1 85 ? -11.479 4.333 5.923 1.00 92.44 85 LYS A CA 1
ATOM 635 C C . LYS A 1 85 ? -11.912 4.019 7.351 1.00 92.44 85 LYS A C 1
ATOM 637 O O . LYS A 1 85 ? -12.652 4.790 7.963 1.00 92.44 85 LYS A O 1
ATOM 642 N N . GLU A 1 86 ? -11.409 2.925 7.924 1.00 91.00 86 GLU A N 1
ATOM 643 C CA . GLU A 1 86 ? -11.717 2.547 9.310 1.00 91.00 86 GLU A CA 1
ATOM 644 C C . GLU A 1 86 ? -11.289 3.628 10.310 1.00 91.00 86 GLU A C 1
ATOM 646 O O . GLU A 1 86 ? -11.908 3.797 11.363 1.00 91.00 86 GLU A O 1
ATOM 651 N N . ASN A 1 87 ? -10.206 4.346 10.025 1.00 91.06 87 ASN A N 1
ATOM 652 C CA . ASN A 1 87 ? -9.747 5.451 10.854 1.00 91.06 87 ASN A CA 1
ATOM 653 C C . ASN A 1 87 ? -10.554 6.732 10.612 1.00 91.06 87 ASN A C 1
ATOM 655 O O . ASN A 1 87 ? -10.889 7.401 11.591 1.00 91.06 87 ASN A O 1
ATOM 659 N N . SER A 1 88 ? -10.945 7.029 9.367 1.00 89.69 88 SER A N 1
ATOM 660 C CA . SER A 1 88 ? -11.863 8.125 9.024 1.00 89.69 88 SER A CA 1
ATOM 661 C C . SER A 1 88 ? -13.166 8.038 9.826 1.00 89.69 88 SER A C 1
ATOM 663 O O . SER A 1 88 ? -13.614 9.029 10.402 1.00 89.69 88 SER A O 1
ATOM 665 N N . GLU A 1 89 ? -13.741 6.839 9.957 1.00 88.50 89 GLU A N 1
ATOM 666 C CA . GLU A 1 89 ? -14.948 6.600 10.765 1.00 88.50 89 GLU A CA 1
ATOM 667 C C . GLU A 1 89 ? -14.738 6.913 12.260 1.00 88.50 89 GLU A C 1
ATOM 669 O O . GLU A 1 89 ? -15.643 7.393 12.956 1.00 88.50 89 GLU A O 1
ATOM 674 N N . LYS A 1 90 ? -13.524 6.673 12.770 1.00 84.69 90 LYS A N 1
ATOM 675 C CA . 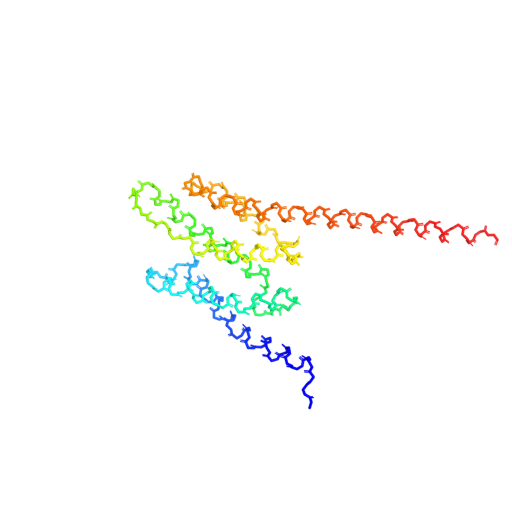LYS A 1 90 ? -13.154 6.897 14.176 1.00 84.69 90 LYS A CA 1
ATOM 676 C C . LYS A 1 90 ? -12.856 8.360 14.498 1.00 84.69 90 LYS A C 1
ATOM 678 O O . LYS A 1 90 ? -12.896 8.699 15.678 1.00 84.69 90 LYS A O 1
ATOM 683 N N . LEU A 1 91 ? -12.634 9.230 13.506 1.00 79.31 91 LEU A N 1
ATOM 684 C CA . LEU A 1 91 ? -12.353 10.664 13.714 1.00 79.31 91 LEU A CA 1
ATOM 685 C C . LEU A 1 91 ? -13.433 11.384 14.534 1.00 79.31 91 LEU A C 1
ATOM 687 O O . LEU A 1 91 ? -13.153 12.361 15.226 1.00 79.31 91 LEU A O 1
ATOM 691 N N . THR A 1 92 ? -14.666 10.877 14.503 1.00 67.88 92 THR A N 1
ATOM 692 C CA . THR A 1 92 ? -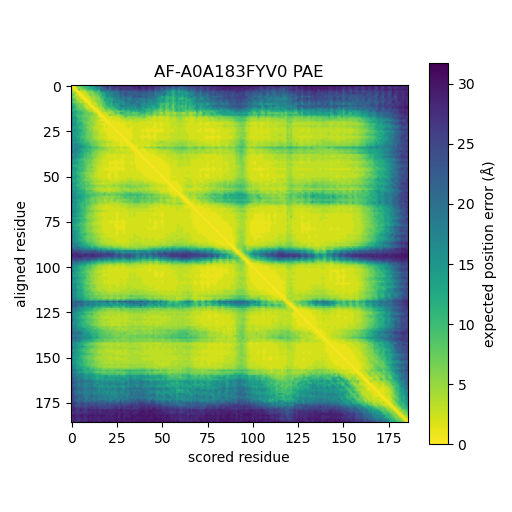15.795 11.392 15.295 1.00 67.88 92 THR A CA 1
ATOM 693 C C . THR A 1 92 ? -15.654 11.137 16.804 1.00 67.88 92 THR A C 1
ATOM 695 O O . THR A 1 92 ? -16.354 11.758 17.607 1.00 67.88 92 THR A O 1
ATOM 698 N N . LYS A 1 93 ? -14.735 10.255 17.221 1.00 64.75 93 LYS A N 1
ATOM 699 C CA . LYS A 1 93 ? -14.522 9.824 18.610 1.00 64.75 93 LYS A CA 1
ATOM 700 C C . LYS A 1 93 ? -13.148 10.321 19.083 1.00 64.75 93 LYS A C 1
ATOM 702 O O . LYS A 1 93 ? -12.108 9.842 18.650 1.00 64.75 93 LYS A O 1
ATOM 707 N N . LYS A 1 94 ? -13.136 11.334 19.959 1.00 56.78 94 LYS A N 1
ATOM 708 C CA . LYS A 1 94 ? -11.927 12.055 20.415 1.00 56.78 94 LYS A CA 1
ATOM 709 C C . LYS A 1 94 ? -10.762 11.137 20.856 1.00 56.78 94 LYS A C 1
ATOM 711 O O . LYS A 1 94 ? -10.946 10.258 21.690 1.00 56.78 94 LYS A O 1
ATOM 716 N N . ARG A 1 95 ? -9.549 11.509 20.406 1.00 55.03 95 ARG A N 1
ATOM 717 C CA . ARG A 1 95 ? -8.200 11.163 20.926 1.00 55.03 95 ARG A CA 1
ATOM 718 C C . ARG A 1 95 ? -7.828 9.673 20.984 1.00 55.03 95 ARG A C 1
ATOM 720 O O . ARG A 1 95 ? -7.277 9.219 21.983 1.00 55.03 95 ARG A O 1
ATOM 727 N N . VAL A 1 96 ? -8.033 8.929 19.903 1.00 59.34 96 VAL A N 1
ATOM 728 C CA . VAL A 1 96 ? -7.347 7.639 19.724 1.00 59.34 96 VAL A CA 1
ATOM 729 C C . VAL A 1 96 ? -6.204 7.840 18.734 1.00 59.34 96 VAL A C 1
ATOM 731 O O . VAL A 1 96 ? -6.404 8.447 17.686 1.00 59.34 96 VAL A O 1
ATOM 734 N N . ALA A 1 97 ? -4.999 7.380 19.079 1.00 67.06 97 ALA A N 1
ATOM 735 C CA . ALA A 1 97 ? -3.906 7.294 18.117 1.00 67.06 97 ALA A CA 1
ATOM 736 C C . ALA A 1 97 ? -4.319 6.319 17.004 1.00 67.06 97 ALA A C 1
ATOM 738 O O . ALA A 1 97 ? -4.669 5.168 17.282 1.00 67.06 97 ALA A O 1
ATOM 739 N N . TYR 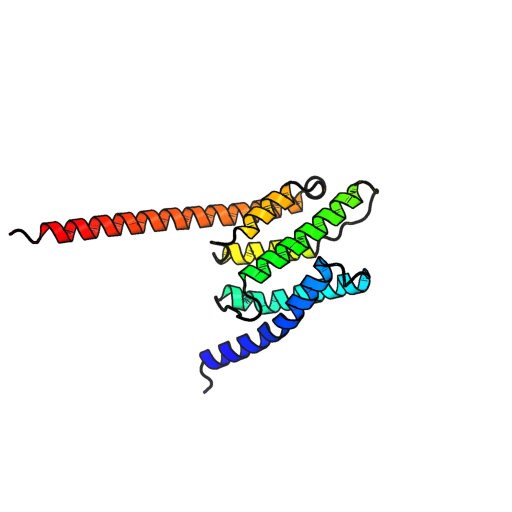A 1 98 ? -4.333 6.791 15.762 1.00 82.25 98 TYR A N 1
ATOM 740 C CA . TYR A 1 98 ? -4.690 5.972 14.610 1.00 82.25 98 TYR A CA 1
ATOM 741 C C . TYR A 1 98 ? -3.492 5.119 14.211 1.00 82.25 98 TYR A C 1
ATOM 743 O O . TYR A 1 98 ? -2.368 5.609 14.169 1.00 82.25 98 TYR A O 1
ATOM 751 N N . LYS A 1 99 ? -3.731 3.838 13.934 1.00 87.12 99 LYS A N 1
ATOM 752 C CA . LYS A 1 99 ? -2.704 2.986 13.334 1.00 87.12 99 LYS A CA 1
ATOM 753 C C . LYS A 1 99 ? -2.672 3.246 11.834 1.00 87.12 99 LYS A C 1
ATOM 755 O O . LYS A 1 99 ? -3.735 3.292 11.219 1.00 87.12 99 LYS A O 1
ATOM 760 N N . THR A 1 100 ? -1.473 3.407 11.295 1.00 91.81 100 THR A N 1
ATOM 761 C CA . THR A 1 100 ? -1.198 3.723 9.885 1.00 91.81 100 THR A CA 1
ATOM 762 C C . THR A 1 100 ? -0.254 2.705 9.247 1.00 91.81 100 THR A C 1
ATOM 764 O O . THR A 1 100 ? 0.409 2.994 8.259 1.00 91.81 100 THR A O 1
ATOM 767 N N . THR A 1 101 ? -0.152 1.502 9.817 1.00 93.81 101 THR A N 1
ATOM 768 C CA . THR A 1 101 ? 0.866 0.517 9.432 1.00 93.81 101 THR A CA 1
ATOM 769 C C . THR A 1 101 ? 0.647 -0.013 8.016 1.00 93.81 101 THR A C 1
ATOM 771 O O . THR A 1 101 ? 1.614 -0.201 7.278 1.00 93.81 101 THR A O 1
ATOM 774 N N . CYS A 1 102 ? -0.606 -0.250 7.615 1.00 95.38 102 CYS A N 1
ATOM 775 C CA . CYS A 1 102 ? -0.906 -0.680 6.248 1.00 95.38 102 CYS A CA 1
ATOM 776 C C . CYS A 1 102 ? -0.636 0.447 5.249 1.00 95.38 102 CYS A C 1
ATOM 778 O O . CYS A 1 102 ? -0.071 0.199 4.182 1.00 95.38 102 CYS A O 1
ATOM 780 N N . PHE A 1 103 ? -1.010 1.678 5.606 1.00 95.62 103 PHE A N 1
ATOM 781 C CA . PHE A 1 103 ? -0.729 2.862 4.803 1.00 95.62 103 PHE A CA 1
ATOM 782 C C . PHE A 1 103 ? 0.777 3.069 4.597 1.00 95.62 103 PHE A C 1
ATOM 784 O O . PHE A 1 103 ? 1.238 3.142 3.459 1.00 95.62 103 PHE A O 1
ATOM 791 N N . GLU A 1 104 ? 1.555 3.080 5.678 1.00 95.38 104 GLU A N 1
ATOM 792 C CA . GLU A 1 104 ? 3.013 3.229 5.646 1.00 95.38 104 GLU A CA 1
ATOM 793 C C . GLU A 1 104 ? 3.670 2.131 4.808 1.00 95.38 104 GLU A C 1
ATOM 795 O O . GLU A 1 104 ? 4.575 2.405 4.018 1.00 95.38 104 GLU A O 1
ATOM 800 N N . LEU A 1 105 ? 3.213 0.881 4.940 1.00 95.94 105 LEU A N 1
ATOM 801 C CA . LEU A 1 105 ? 3.719 -0.221 4.127 1.00 95.94 105 LEU A CA 1
ATOM 802 C C . LEU A 1 105 ? 3.460 0.022 2.635 1.00 95.94 105 LEU A C 1
ATOM 804 O O . LEU A 1 105 ? 4.388 -0.099 1.831 1.00 95.94 105 LEU A O 1
ATOM 808 N N . ALA A 1 106 ? 2.226 0.375 2.265 1.00 95.19 106 ALA A N 1
ATOM 809 C CA . ALA A 1 106 ? 1.858 0.619 0.875 1.00 95.19 106 ALA A CA 1
ATOM 810 C C . ALA A 1 106 ? 2.657 1.785 0.279 1.00 95.19 106 ALA A C 1
ATOM 812 O O . ALA A 1 106 ? 3.277 1.621 -0.770 1.00 95.19 106 ALA A O 1
ATOM 813 N N . ILE A 1 107 ? 2.719 2.925 0.970 1.00 95.19 107 ILE A N 1
ATOM 814 C CA . ILE A 1 107 ? 3.474 4.104 0.525 1.00 95.19 107 ILE A CA 1
ATOM 815 C C . ILE A 1 107 ? 4.958 3.790 0.354 1.00 95.19 107 ILE A C 1
ATOM 817 O O . ILE A 1 107 ? 5.535 4.127 -0.679 1.00 95.19 107 ILE A O 1
ATOM 821 N N . ASN A 1 108 ? 5.575 3.088 1.306 1.00 94.56 108 ASN A N 1
ATOM 822 C CA . ASN A 1 108 ? 6.986 2.719 1.205 1.00 94.56 108 ASN A CA 1
ATOM 823 C C . ASN A 1 108 ? 7.268 1.812 -0.000 1.00 94.56 108 ASN A C 1
ATOM 825 O O . ASN A 1 108 ? 8.281 1.980 -0.684 1.00 94.56 108 ASN A O 1
ATOM 829 N N . VAL A 1 109 ? 6.381 0.852 -0.273 1.00 93.25 109 VAL A N 1
ATOM 830 C CA . VAL A 1 109 ? 6.491 -0.032 -1.442 1.00 93.25 109 VAL A CA 1
ATOM 831 C C . VAL A 1 109 ? 6.314 0.754 -2.737 1.00 93.25 109 VAL A C 1
ATOM 833 O O . VAL A 1 109 ? 7.162 0.659 -3.624 1.00 93.25 109 VAL A O 1
ATOM 836 N N . LEU A 1 110 ? 5.261 1.567 -2.833 1.00 93.00 110 LEU A N 1
ATOM 837 C CA . LEU A 1 110 ? 4.986 2.400 -4.003 1.00 93.00 110 LEU A CA 1
ATOM 838 C C . LEU A 1 110 ? 6.140 3.367 -4.281 1.00 93.00 110 LEU A C 1
ATOM 840 O O . LEU A 1 110 ? 6.576 3.490 -5.422 1.00 93.00 110 LEU A O 1
ATOM 844 N N . ASN A 1 111 ? 6.700 3.990 -3.243 1.00 92.00 111 ASN A N 1
ATOM 845 C CA . ASN A 1 111 ? 7.842 4.883 -3.381 1.00 92.00 111 ASN A CA 1
ATOM 846 C C . ASN A 1 111 ? 9.065 4.167 -3.983 1.00 92.00 111 ASN A C 1
ATOM 848 O O . ASN A 1 111 ? 9.658 4.663 -4.942 1.00 92.00 111 ASN A O 1
ATOM 852 N N . LYS A 1 112 ? 9.403 2.973 -3.476 1.00 90.75 112 LYS A N 1
ATOM 853 C CA . LYS A 1 112 ? 10.508 2.155 -4.010 1.00 90.75 112 LYS A CA 1
ATOM 854 C C . LYS A 1 112 ? 10.271 1.742 -5.462 1.00 90.75 112 LYS A C 1
ATOM 856 O O . LYS A 1 112 ? 11.195 1.782 -6.270 1.00 90.75 112 LYS A O 1
ATOM 861 N N . LEU A 1 113 ? 9.044 1.354 -5.806 1.00 89.62 113 LEU A N 1
ATOM 862 C CA . LEU A 1 113 ? 8.695 0.982 -7.178 1.00 89.62 113 LEU A CA 1
ATOM 863 C C . LEU A 1 113 ? 8.716 2.190 -8.127 1.00 89.62 113 LEU A C 1
ATOM 865 O O . LEU A 1 113 ? 9.123 2.044 -9.278 1.00 89.62 113 LEU A O 1
ATOM 869 N N . CYS A 1 114 ? 8.346 3.382 -7.651 1.00 88.69 114 CYS A N 1
ATOM 870 C CA . CYS A 1 114 ? 8.503 4.644 -8.381 1.00 88.69 114 CYS A CA 1
ATOM 871 C C . CYS A 1 114 ? 9.978 4.925 -8.691 1.00 88.69 114 CYS A C 1
ATOM 873 O O . CYS A 1 114 ? 10.327 5.194 -9.838 1.00 88.69 114 CYS A O 1
ATOM 875 N N . GLU A 1 115 ? 10.855 4.817 -7.690 1.00 88.00 115 GLU A N 1
ATOM 876 C CA . GLU A 1 115 ? 12.305 5.021 -7.846 1.00 88.00 115 GLU A CA 1
ATOM 877 C C . GLU A 1 115 ? 12.932 4.036 -8.839 1.00 88.00 115 GLU A C 1
ATOM 879 O O . GLU A 1 115 ? 13.878 4.376 -9.549 1.00 88.00 115 GLU A O 1
ATOM 884 N N . ARG A 1 116 ? 12.370 2.826 -8.921 1.00 86.81 116 ARG A N 1
ATOM 885 C CA . ARG A 1 116 ? 12.781 1.772 -9.854 1.00 86.81 116 ARG A CA 1
ATOM 886 C C . ARG A 1 116 ? 12.039 1.791 -11.185 1.00 86.81 116 ARG A C 1
ATOM 888 O O . ARG A 1 116 ? 12.319 0.931 -12.009 1.00 86.81 116 ARG A O 1
ATOM 895 N N . GLN A 1 117 ? 11.147 2.758 -11.418 1.00 85.00 117 GLN A N 1
ATOM 896 C CA . GLN A 1 117 ? 10.415 2.890 -12.681 1.00 85.00 117 GLN A CA 1
ATOM 897 C C . GLN A 1 117 ? 9.540 1.667 -13.005 1.00 85.00 117 GLN A C 1
ATOM 899 O O . GLN A 1 117 ? 9.430 1.267 -14.156 1.00 85.00 117 GLN A O 1
ATOM 904 N N . MET A 1 118 ? 8.926 1.056 -11.987 1.00 84.69 118 MET A N 1
ATOM 905 C CA . MET A 1 118 ? 8.174 -0.206 -12.114 1.00 84.69 118 MET A CA 1
ATOM 906 C C . MET A 1 118 ? 6.660 -0.058 -11.931 1.00 84.69 118 MET A C 1
ATOM 908 O O . MET A 1 118 ? 5.923 -1.037 -11.988 1.00 84.69 118 MET A O 1
ATOM 912 N N . LEU A 1 119 ? 6.173 1.164 -11.706 1.00 80.06 119 LEU A N 1
ATOM 913 C CA . LEU A 1 119 ? 4.739 1.441 -11.5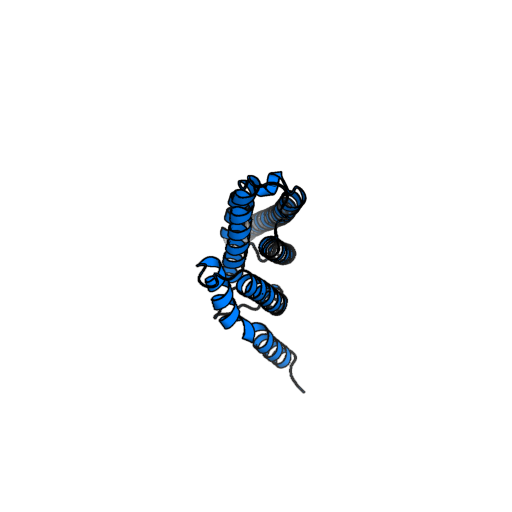53 1.00 80.06 119 LEU A CA 1
ATOM 914 C C . LEU A 1 119 ? 4.010 1.721 -12.880 1.00 80.06 119 LEU A C 1
ATOM 916 O O . LEU A 1 119 ? 2.808 1.968 -12.845 1.00 80.06 119 LEU A O 1
ATOM 920 N N . CYS A 1 120 ? 4.707 1.685 -14.023 1.00 60.19 120 CYS A N 1
ATOM 921 C CA . CYS A 1 120 ? 4.337 2.339 -15.293 1.00 60.19 120 CYS A CA 1
ATOM 922 C C . CYS A 1 120 ? 2.923 2.044 -15.819 1.00 60.19 120 CYS A C 1
ATOM 924 O O . CYS A 1 120 ? 2.348 2.909 -16.467 1.00 60.19 120 CYS A O 1
ATOM 926 N N . ASP A 1 121 ? 2.350 0.877 -15.517 1.00 65.19 121 ASP A N 1
ATOM 927 C CA . ASP A 1 121 ? 1.044 0.444 -16.042 1.00 65.19 121 ASP A CA 1
ATOM 928 C C . ASP A 1 121 ? -0.011 0.218 -14.948 1.00 65.19 121 ASP A C 1
ATOM 930 O O . ASP A 1 121 ? -1.098 -0.318 -15.195 1.00 65.19 121 ASP A O 1
ATOM 934 N N . ASN A 1 122 ? 0.281 0.612 -13.707 1.00 66.94 122 ASN A N 1
ATOM 935 C CA . ASN A 1 122 ? -0.593 0.298 -12.590 1.00 66.94 122 ASN A CA 1
ATOM 936 C C . ASN A 1 122 ? -1.673 1.370 -12.376 1.00 66.94 122 ASN A C 1
ATOM 938 O O . ASN A 1 122 ? -1.585 2.213 -11.485 1.00 66.94 122 ASN A O 1
ATOM 942 N N . ASN A 1 123 ? -2.755 1.289 -13.157 1.00 77.31 123 ASN A N 1
ATOM 943 C CA . ASN A 1 123 ? -3.956 2.116 -12.962 1.00 77.31 123 ASN A CA 1
ATOM 944 C C . ASN A 1 123 ? -4.538 2.023 -11.538 1.00 77.31 123 ASN A C 1
ATOM 946 O O . ASN A 1 123 ? -5.260 2.925 -11.113 1.00 77.31 123 ASN A O 1
ATOM 950 N N . GLN A 1 124 ? -4.242 0.952 -10.792 1.00 78.50 124 GLN A N 1
ATOM 951 C CA . GLN A 1 124 ? -4.707 0.807 -9.412 1.00 78.50 124 GLN A CA 1
ATOM 952 C C . GLN A 1 124 ? -3.976 1.753 -8.458 1.00 78.50 124 GLN A C 1
ATOM 954 O O . GLN A 1 124 ? -4.591 2.208 -7.502 1.00 78.50 124 GLN A O 1
ATOM 959 N N . PHE A 1 125 ? -2.722 2.128 -8.744 1.00 85.00 125 PHE A N 1
ATOM 960 C CA . PHE A 1 125 ? -2.021 3.160 -7.977 1.00 85.00 125 PHE A CA 1
ATOM 961 C C . PHE A 1 125 ? -2.736 4.513 -8.085 1.00 85.00 125 PHE A C 1
ATOM 963 O O . PHE A 1 125 ? -3.029 5.134 -7.070 1.00 85.00 125 PHE A O 1
ATOM 970 N N . LEU A 1 126 ? -3.080 4.956 -9.299 1.00 88.38 126 LEU A N 1
ATOM 971 C CA . LEU A 1 126 ? -3.781 6.233 -9.485 1.00 88.38 126 LEU A CA 1
ATOM 972 C C . LEU A 1 126 ? -5.173 6.227 -8.847 1.00 88.38 126 LEU A C 1
ATOM 974 O O . LEU A 1 126 ? -5.580 7.229 -8.263 1.00 88.38 126 LEU A O 1
ATOM 978 N N . ARG A 1 127 ? -5.884 5.096 -8.917 1.00 90.06 127 ARG A N 1
ATOM 979 C CA . ARG A 1 127 ? -7.160 4.917 -8.208 1.00 90.06 127 ARG A CA 1
ATOM 980 C C . ARG A 1 127 ? -6.981 5.005 -6.699 1.00 90.06 127 ARG A C 1
ATOM 982 O O . ARG A 1 127 ? -7.719 5.739 -6.060 1.00 90.06 127 ARG A O 1
ATOM 989 N N . PHE A 1 128 ? -5.969 4.335 -6.150 1.00 93.00 128 PHE A N 1
ATOM 990 C CA . PHE A 1 128 ? -5.627 4.434 -4.734 1.00 93.00 128 PHE A CA 1
ATOM 991 C C . PHE A 1 128 ? -5.340 5.874 -4.315 1.00 93.00 128 PHE A C 1
ATOM 993 O O . PHE A 1 128 ? -5.909 6.331 -3.331 1.00 93.00 128 PHE A O 1
ATOM 1000 N N . VAL A 1 129 ? -4.507 6.598 -5.068 1.00 92.44 129 VAL A N 1
ATOM 1001 C CA . VAL A 1 129 ? -4.200 8.009 -4.795 1.00 92.44 129 VAL A CA 1
ATOM 1002 C C . VAL A 1 129 ? -5.472 8.852 -4.814 1.00 92.44 129 VAL A C 1
ATOM 1004 O O . VAL A 1 129 ? -5.698 9.642 -3.902 1.00 92.44 129 VAL A O 1
ATOM 1007 N N . PHE A 1 130 ? -6.321 8.671 -5.826 1.00 92.31 130 PHE A N 1
ATOM 1008 C CA . PHE A 1 130 ? -7.591 9.382 -5.905 1.00 92.31 130 PHE A CA 1
ATOM 1009 C C . PHE A 1 130 ? -8.473 9.087 -4.688 1.00 92.31 130 PHE A C 1
ATOM 1011 O O . PHE A 1 130 ? -8.902 10.023 -4.019 1.00 92.31 130 PHE A O 1
ATOM 1018 N N . ASP A 1 131 ? -8.692 7.810 -4.373 1.00 94.19 131 ASP A N 1
ATOM 1019 C CA . ASP A 1 131 ? -9.572 7.378 -3.288 1.00 94.19 131 ASP A CA 1
ATOM 1020 C C . ASP A 1 131 ? -9.049 7.826 -1.918 1.00 94.19 131 ASP A C 1
ATOM 1022 O O . ASP A 1 131 ? -9.813 8.346 -1.107 1.00 94.19 131 ASP A O 1
ATOM 1026 N N . VAL A 1 132 ? -7.748 7.668 -1.657 1.00 93.06 132 VAL A N 1
ATOM 1027 C CA . VAL A 1 132 ? -7.154 7.989 -0.354 1.00 93.06 132 VAL A CA 1
ATOM 1028 C C . VAL A 1 132 ? -7.162 9.494 -0.088 1.00 93.06 132 VAL A C 1
ATOM 1030 O O . VAL A 1 132 ? -7.456 9.904 1.031 1.00 93.06 132 VAL A O 1
ATOM 1033 N N . LEU A 1 133 ? -6.942 10.331 -1.109 1.00 90.81 133 LEU A N 1
ATOM 1034 C CA . LEU A 1 133 ? -7.006 11.795 -0.984 1.00 90.81 133 LEU A CA 1
ATOM 1035 C C . LEU A 1 133 ? -8.419 12.317 -0.681 1.00 90.81 133 LEU A C 1
ATOM 1037 O O . LEU A 1 133 ? -8.562 13.430 -0.171 1.00 90.81 133 LEU A O 1
ATOM 1041 N N . GLN A 1 134 ? -9.467 11.534 -0.957 1.00 90.19 134 GLN A N 1
ATOM 1042 C CA . GLN A 1 134 ? -10.833 11.890 -0.558 1.00 90.19 134 GLN A CA 1
ATOM 1043 C C . GLN A 1 134 ? -11.133 11.556 0.911 1.00 90.19 134 GLN A C 1
ATOM 1045 O O . GLN A 1 134 ? -12.129 12.042 1.456 1.00 90.19 134 GLN A O 1
ATOM 1050 N N . GLU A 1 135 ? -10.302 10.746 1.572 1.00 91.06 135 GLU A N 1
ATOM 1051 C CA . GLU A 1 135 ? -10.577 10.286 2.928 1.00 91.06 135 GLU A CA 1
ATOM 1052 C C . GLU A 1 135 ? -10.368 11.400 3.968 1.00 91.06 135 GLU A C 1
ATOM 1054 O O . GLU A 1 135 ? -9.304 12.028 4.015 1.00 91.06 135 GLU A O 1
ATOM 1059 N N . PRO A 1 136 ? -11.339 11.631 4.878 1.00 88.19 136 PRO A N 1
ATOM 1060 C CA . PRO A 1 136 ? -11.218 12.645 5.921 1.00 88.19 136 PRO A CA 1
ATOM 1061 C C . PRO A 1 136 ? -9.954 12.516 6.773 1.00 88.19 136 PRO A C 1
ATOM 1063 O O . PRO A 1 136 ? -9.434 13.536 7.218 1.00 88.19 136 PRO A O 1
ATOM 1066 N N . MET A 1 137 ? -9.453 11.293 6.989 1.00 86.81 137 MET A N 1
ATOM 1067 C CA . MET A 1 137 ? -8.254 11.033 7.791 1.00 86.81 137 MET A CA 1
ATOM 1068 C C . MET A 1 137 ? -7.036 11.836 7.335 1.00 86.81 137 MET A C 1
ATOM 1070 O O . MET A 1 137 ? -6.313 12.342 8.194 1.00 86.81 137 MET A O 1
ATOM 1074 N N . LEU A 1 138 ? -6.835 12.008 6.026 1.00 85.25 138 LEU A N 1
ATOM 1075 C CA . LEU A 1 138 ? -5.655 12.703 5.506 1.00 85.25 138 LEU A CA 1
ATOM 1076 C C . LEU A 1 138 ? -5.631 14.174 5.932 1.00 85.25 138 LEU A C 1
ATOM 1078 O O . LEU A 1 138 ? -4.587 14.686 6.323 1.00 85.25 138 LEU A O 1
ATOM 1082 N N . LYS A 1 139 ? -6.801 14.814 6.037 1.00 81.00 139 LYS A N 1
ATOM 1083 C CA . LYS A 1 139 ? -6.920 16.197 6.536 1.00 81.00 139 LYS A CA 1
ATOM 1084 C C . LYS A 1 139 ? -6.480 16.352 7.994 1.00 81.00 139 LYS A C 1
ATOM 1086 O O . LYS A 1 139 ? -6.149 17.454 8.423 1.00 81.00 139 LYS A O 1
ATOM 1091 N N . PHE A 1 140 ? -6.506 15.270 8.774 1.00 82.88 140 PHE A N 1
ATOM 1092 C CA . PHE A 1 140 ? -6.064 15.253 10.172 1.00 82.88 140 PHE A CA 1
ATOM 1093 C C . PHE A 1 140 ? -4.630 14.737 10.343 1.00 82.88 140 PHE A C 1
ATOM 1095 O O . PHE A 1 140 ? -4.122 14.752 11.465 1.00 82.88 140 PHE A O 1
ATOM 1102 N N . GLN A 1 141 ? -3.989 14.265 9.271 1.00 86.31 141 GLN A N 1
ATOM 1103 C CA . GLN A 1 141 ? -2.636 13.709 9.263 1.00 86.31 141 GLN A CA 1
ATOM 1104 C C . GLN A 1 141 ? -1.866 14.254 8.045 1.00 86.31 141 GLN A C 1
ATOM 1106 O O . GLN A 1 141 ? -1.686 13.523 7.073 1.00 86.31 141 GLN A O 1
ATOM 1111 N N . PRO A 1 142 ? -1.391 15.518 8.083 1.00 86.69 142 PRO A N 1
ATOM 1112 C CA 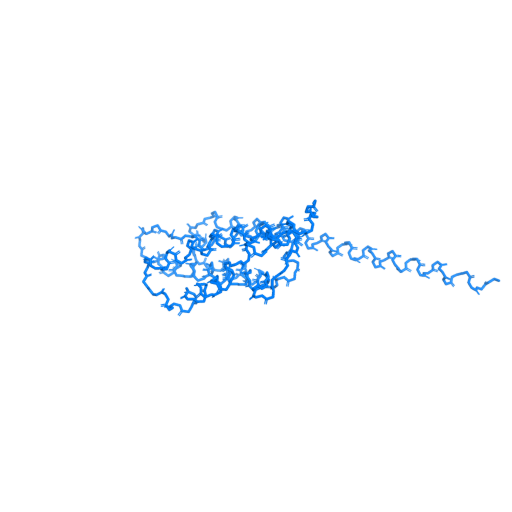. PRO A 1 142 ? -0.776 16.171 6.920 1.00 86.69 142 PRO A CA 1
ATOM 1113 C C . PRO A 1 142 ? 0.382 15.383 6.292 1.00 86.69 142 PRO A C 1
ATOM 1115 O O . PRO A 1 142 ? 0.510 15.335 5.077 1.00 86.69 142 PRO A O 1
ATOM 1118 N N . TRP A 1 143 ? 1.163 14.675 7.113 1.00 91.62 143 TRP A N 1
ATOM 1119 C CA . TRP A 1 143 ? 2.269 13.839 6.641 1.00 91.62 143 TRP A CA 1
ATOM 1120 C C . TRP A 1 143 ? 1.823 12.735 5.665 1.00 91.62 143 TRP A C 1
ATOM 1122 O O . TRP A 1 143 ? 2.574 12.383 4.763 1.00 91.62 143 TRP A O 1
ATOM 1132 N N . MET A 1 144 ? 0.601 12.204 5.807 1.00 92.75 144 MET A N 1
ATOM 1133 C CA . MET A 1 144 ? 0.067 11.184 4.896 1.00 92.75 144 MET A CA 1
ATOM 1134 C C . MET A 1 144 ? -0.200 11.776 3.510 1.00 92.75 144 MET A C 1
ATOM 1136 O O . MET A 1 144 ? 0.059 11.133 2.495 1.00 92.75 144 MET A O 1
ATOM 1140 N N . GLU A 1 145 ? -0.728 13.001 3.465 1.00 91.94 145 GLU A N 1
ATOM 1141 C CA . GLU A 1 145 ? -0.975 13.723 2.217 1.00 91.94 145 GLU A CA 1
ATOM 1142 C C . GLU A 1 145 ? 0.342 14.085 1.520 1.00 91.94 145 GLU A C 1
ATOM 1144 O O . GLU A 1 145 ? 0.462 13.888 0.307 1.00 91.94 145 GLU A O 1
ATOM 1149 N N . ASP A 1 146 ? 1.340 14.535 2.285 1.00 92.75 146 ASP A N 1
ATOM 1150 C CA . ASP A 1 146 ? 2.682 14.836 1.777 1.00 92.75 146 ASP A CA 1
ATOM 1151 C C . ASP A 1 146 ? 3.335 13.594 1.150 1.00 92.75 146 ASP A C 1
ATOM 1153 O O . ASP A 1 146 ? 3.857 13.655 0.032 1.00 92.75 146 ASP A O 1
ATOM 1157 N N . ASP A 1 147 ? 3.250 12.445 1.822 1.00 94.31 147 ASP A N 1
ATOM 1158 C CA . ASP A 1 147 ? 3.800 11.178 1.337 1.00 94.31 147 ASP A CA 1
ATOM 1159 C C . ASP A 1 147 ? 3.106 10.694 0.053 1.00 94.31 147 ASP A C 1
ATOM 1161 O O . ASP A 1 147 ? 3.774 10.338 -0.925 1.00 94.31 147 ASP A O 1
ATOM 1165 N N . VAL 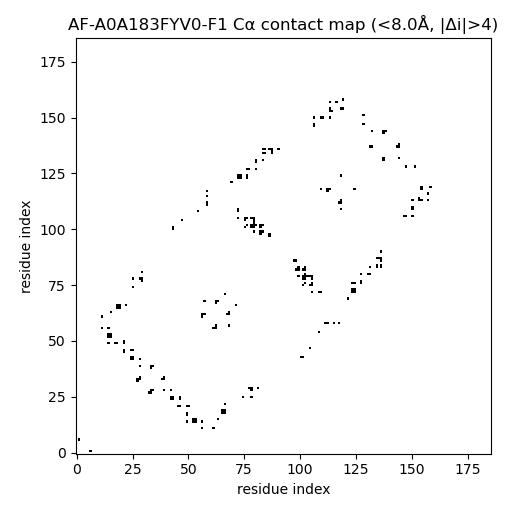A 1 148 ? 1.768 10.727 0.009 1.00 93.75 148 VAL A N 1
ATOM 1166 C CA . VAL A 1 148 ? 0.993 10.375 -1.198 1.00 93.75 148 VAL A CA 1
ATOM 1167 C C . VAL A 1 148 ? 1.359 11.300 -2.358 1.00 93.75 148 VAL A C 1
ATOM 1169 O O . VAL A 1 148 ? 1.622 10.832 -3.471 1.00 93.75 148 VAL A O 1
ATOM 1172 N N . SER A 1 149 ? 1.417 12.606 -2.098 1.00 92.62 149 SER A N 1
ATOM 1173 C CA . SER A 1 149 ? 1.741 13.624 -3.101 1.00 92.62 149 SER A CA 1
ATOM 1174 C C . SER A 1 149 ? 3.165 13.469 -3.628 1.00 92.62 149 SER A C 1
ATOM 1176 O O . SER A 1 149 ? 3.394 13.584 -4.832 1.00 92.62 149 SER A O 1
ATOM 1178 N N . SER A 1 150 ? 4.119 13.143 -2.754 1.00 93.62 150 SER A N 1
ATOM 1179 C CA . SER A 1 150 ? 5.512 12.867 -3.114 1.00 93.62 150 SER A CA 1
ATOM 1180 C C . SER A 1 150 ? 5.626 11.669 -4.060 1.00 93.62 150 SER A C 1
ATOM 1182 O O . SER A 1 150 ? 6.259 11.761 -5.119 1.00 93.62 150 SER A O 1
ATOM 1184 N N . VAL A 1 151 ? 4.954 10.557 -3.741 1.00 93.00 151 VAL A N 1
ATOM 1185 C CA . VAL A 1 151 ? 4.945 9.364 -4.603 1.00 93.00 151 VAL A 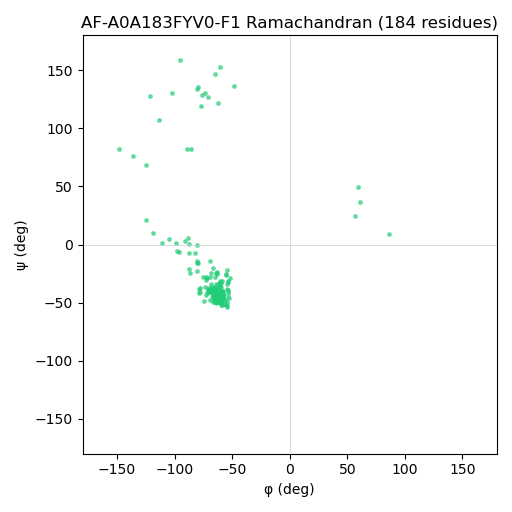CA 1
ATOM 1186 C C . VAL A 1 151 ? 4.252 9.651 -5.940 1.00 93.00 151 VAL A C 1
ATOM 1188 O O . VAL A 1 151 ? 4.770 9.252 -6.987 1.00 93.00 151 VAL A O 1
ATOM 1191 N N . LEU A 1 152 ? 3.133 10.386 -5.936 1.00 92.62 152 LEU A N 1
ATOM 1192 C CA . LEU A 1 152 ? 2.440 10.808 -7.158 1.00 92.62 152 LEU A CA 1
ATOM 1193 C C . LEU A 1 152 ? 3.326 11.699 -8.038 1.00 92.62 152 LEU A C 1
ATOM 1195 O O . LEU A 1 152 ? 3.399 11.487 -9.248 1.00 92.62 152 LEU A O 1
ATOM 1199 N N . ALA A 1 153 ? 4.033 12.665 -7.451 1.00 91.31 153 ALA A N 1
ATOM 1200 C CA . ALA A 1 153 ? 4.939 13.543 -8.185 1.00 91.31 153 ALA A CA 1
ATOM 1201 C C . ALA A 1 153 ? 6.066 12.748 -8.860 1.00 91.31 153 ALA A C 1
ATOM 1203 O O . ALA A 1 153 ? 6.342 12.961 -10.044 1.00 91.31 153 ALA A O 1
ATOM 1204 N N . LYS A 1 154 ? 6.664 11.777 -8.150 1.00 90.25 154 LYS A N 1
ATOM 1205 C CA . LYS A 1 154 ? 7.659 10.851 -8.723 1.00 90.25 154 LYS A CA 1
ATOM 1206 C C . LYS A 1 154 ? 7.077 10.055 -9.895 1.00 90.25 154 LYS A C 1
ATOM 1208 O O . LYS A 1 154 ? 7.704 9.981 -10.953 1.00 90.25 154 LYS A O 1
ATOM 1213 N N . PHE A 1 155 ? 5.868 9.514 -9.732 1.00 89.31 155 PHE A N 1
ATOM 1214 C CA . PHE A 1 155 ? 5.176 8.763 -10.780 1.00 89.31 155 PHE A CA 1
ATOM 1215 C C . PHE A 1 155 ? 4.931 9.610 -12.038 1.00 89.31 155 PHE A C 1
ATOM 1217 O O . PHE A 1 155 ? 5.238 9.176 -13.151 1.00 89.31 155 PHE A O 1
ATOM 1224 N N . VAL A 1 156 ? 4.412 10.831 -11.875 1.00 88.00 156 VAL A N 1
ATOM 1225 C CA . VAL A 1 156 ? 4.114 11.750 -12.986 1.00 88.00 156 VAL A CA 1
ATOM 1226 C C . VAL A 1 156 ? 5.393 12.197 -13.697 1.00 88.00 156 VAL A C 1
ATOM 1228 O O . VAL A 1 156 ? 5.443 12.182 -14.931 1.00 88.00 156 VAL A O 1
ATOM 1231 N N . ALA A 1 157 ? 6.440 12.553 -12.946 1.00 86.12 157 ALA A N 1
ATOM 1232 C CA . ALA A 1 157 ? 7.725 12.968 -13.508 1.00 86.12 157 ALA A CA 1
ATOM 1233 C C . ALA A 1 157 ? 8.342 11.862 -14.378 1.00 86.12 157 ALA A C 1
ATOM 1235 O O . ALA A 1 157 ? 8.768 12.101 -15.515 1.00 86.12 157 ALA A O 1
ATOM 1236 N N . PHE A 1 158 ? 8.324 10.627 -13.877 1.00 83.12 158 PHE A N 1
ATOM 1237 C CA . PHE A 1 158 ? 8.807 9.480 -14.629 1.00 83.12 158 PHE A CA 1
ATOM 1238 C C . PHE A 1 158 ? 7.939 9.178 -15.864 1.00 83.12 158 PHE A C 1
ATOM 1240 O O . PHE A 1 158 ? 8.468 9.052 -16.970 1.00 83.12 158 PHE A O 1
ATOM 1247 N N . SER A 1 159 ? 6.613 9.139 -15.711 1.00 79.88 159 SER A N 1
ATOM 1248 C CA . SER A 1 159 ? 5.683 8.859 -16.818 1.00 79.88 159 SER A CA 1
ATOM 1249 C C . SER A 1 159 ? 5.828 9.869 -17.960 1.00 79.88 159 SER A C 1
ATOM 1251 O O . SER A 1 159 ? 5.856 9.498 -19.133 1.00 79.88 159 SER A O 1
ATOM 1253 N N . THR A 1 160 ? 6.010 11.149 -17.628 1.00 79.00 160 THR A N 1
ATOM 1254 C CA . THR A 1 160 ? 6.257 12.216 -18.613 1.00 79.00 160 THR A CA 1
ATOM 1255 C C . THR A 1 160 ? 7.566 11.986 -19.375 1.00 79.00 160 THR A C 1
ATOM 1257 O O . THR A 1 160 ? 7.630 12.187 -20.592 1.00 79.00 160 THR A O 1
ATOM 1260 N N . THR A 1 161 ? 8.604 11.507 -18.684 1.00 75.94 161 THR A N 1
ATOM 1261 C CA . THR A 1 161 ? 9.904 11.177 -19.291 1.00 75.94 161 THR A CA 1
ATOM 1262 C C . THR A 1 161 ? 9.780 10.007 -20.271 1.00 75.94 161 THR A C 1
ATOM 1264 O O . THR A 1 161 ? 10.284 10.093 -21.393 1.00 75.94 161 THR A O 1
ATOM 1267 N N . LEU A 1 162 ? 9.049 8.946 -19.903 1.00 71.62 162 LEU A N 1
ATOM 1268 C CA . LEU A 1 162 ? 8.777 7.810 -20.793 1.00 71.62 162 LEU A CA 1
ATOM 1269 C C . LEU A 1 162 ? 8.015 8.220 -22.052 1.00 71.62 162 LEU A C 1
ATOM 1271 O O . LEU A 1 162 ? 8.400 7.830 -23.155 1.00 71.62 162 LEU A O 1
ATOM 1275 N N . ILE A 1 163 ? 6.951 9.012 -21.894 1.00 71.25 163 ILE A N 1
ATOM 1276 C CA . ILE A 1 163 ? 6.136 9.502 -23.012 1.00 71.25 163 ILE A CA 1
ATOM 1277 C C . ILE A 1 163 ? 7.015 10.312 -23.969 1.00 71.25 163 ILE A C 1
ATOM 1279 O O . ILE A 1 163 ? 7.042 10.038 -25.170 1.00 71.25 163 ILE A O 1
ATOM 1283 N N . THR A 1 164 ? 7.807 11.246 -23.438 1.00 72.50 164 THR A N 1
ATOM 1284 C CA . THR A 1 164 ? 8.730 12.071 -24.233 1.00 72.50 164 THR A CA 1
ATOM 1285 C C . THR A 1 164 ? 9.730 11.208 -25.006 1.00 72.50 164 THR A C 1
ATOM 1287 O O . THR A 1 164 ? 9.924 11.401 -26.207 1.00 72.50 164 THR A O 1
ATOM 1290 N N . HIS A 1 165 ? 10.317 10.201 -24.353 1.00 69.75 165 HIS A N 1
ATOM 1291 C CA . HIS A 1 165 ? 11.249 9.275 -24.994 1.00 69.75 165 HIS A CA 1
ATOM 1292 C C . HIS A 1 165 ? 10.575 8.414 -26.078 1.00 69.75 165 HIS A C 1
ATOM 1294 O O . HIS A 1 165 ? 11.145 8.194 -27.149 1.00 69.75 165 HIS A O 1
ATOM 1300 N N . ALA A 1 166 ? 9.342 7.955 -25.845 1.00 70.62 166 ALA A N 1
ATOM 1301 C CA . ALA A 1 166 ? 8.568 7.198 -26.827 1.00 70.62 166 ALA A CA 1
ATOM 1302 C C . ALA A 1 166 ? 8.244 8.034 -28.077 1.00 70.62 166 ALA A C 1
ATOM 1304 O O . ALA A 1 166 ? 8.359 7.528 -29.198 1.00 70.62 166 ALA A O 1
ATOM 1305 N N . HIS A 1 167 ? 7.898 9.314 -27.901 1.00 70.31 167 HIS A N 1
ATOM 1306 C CA . HIS A 1 167 ? 7.690 10.251 -29.007 1.00 70.31 167 HIS A CA 1
ATOM 1307 C C . HIS A 1 167 ? 8.979 10.491 -29.801 1.00 70.31 167 HIS A C 1
ATOM 1309 O O . HIS A 1 167 ? 8.985 10.272 -31.012 1.00 70.31 167 HIS A O 1
ATOM 1315 N N . LEU A 1 168 ? 10.089 10.806 -29.124 1.00 73.56 168 LEU A N 1
ATOM 1316 C CA . LEU A 1 168 ? 11.404 10.979 -29.758 1.00 73.56 168 LEU A CA 1
ATOM 1317 C C . LEU A 1 168 ? 11.822 9.748 -30.570 1.00 73.56 168 LEU A C 1
ATOM 1319 O O . LEU A 1 168 ? 12.207 9.865 -31.732 1.00 73.56 168 LEU A O 1
ATOM 1323 N N . LYS A 1 169 ? 11.691 8.544 -29.999 1.00 74.69 169 LYS A N 1
ATOM 1324 C CA . LYS A 1 169 ? 12.018 7.291 -30.696 1.00 74.69 169 LYS A CA 1
ATOM 1325 C C . LYS A 1 169 ? 11.167 7.096 -31.953 1.00 74.69 169 LYS A C 1
ATOM 1327 O O . LYS A 1 169 ? 11.674 6.626 -32.976 1.00 74.69 169 LYS A O 1
ATOM 1332 N N . LYS A 1 170 ? 9.878 7.441 -31.890 1.00 73.56 170 LYS A N 1
ATOM 1333 C CA . LYS A 1 170 ? 8.953 7.342 -33.027 1.00 73.56 170 LYS A CA 1
ATOM 1334 C C . LYS A 1 170 ? 9.310 8.334 -34.132 1.00 73.56 170 LYS A C 1
ATOM 1336 O O . LYS A 1 170 ? 9.264 7.953 -35.301 1.00 73.56 170 LYS A O 1
ATOM 1341 N N . ASP A 1 171 ? 9.691 9.554 -33.776 1.00 74.62 171 ASP A N 1
ATOM 1342 C CA . ASP A 1 171 ? 10.064 10.588 -34.742 1.00 74.62 171 ASP A CA 1
ATOM 1343 C C . ASP A 1 171 ? 11.415 10.286 -35.403 1.00 74.62 171 ASP A C 1
ATOM 1345 O O . ASP A 1 171 ? 11.505 10.325 -36.630 1.00 74.62 171 ASP A O 1
ATOM 1349 N N . ILE A 1 172 ? 12.411 9.813 -34.644 1.00 76.56 172 ILE A N 1
ATOM 1350 C CA . ILE A 1 172 ? 13.678 9.300 -35.200 1.00 76.56 172 ILE A CA 1
ATOM 1351 C C . ILE A 1 172 ? 13.410 8.137 -36.167 1.00 76.56 172 ILE A C 1
ATOM 1353 O O . ILE A 1 172 ? 13.899 8.129 -37.294 1.00 76.56 172 ILE A O 1
ATOM 1357 N N . SER A 1 173 ? 12.558 7.182 -35.777 1.00 77.38 173 SER A N 1
ATOM 1358 C CA . SER A 1 173 ? 12.204 6.035 -36.630 1.00 77.38 173 SER A CA 1
ATOM 1359 C C . SER A 1 173 ? 11.470 6.431 -37.917 1.00 77.38 173 SER A C 1
ATOM 1361 O O . SER A 1 173 ? 11.478 5.666 -38.881 1.00 77.38 173 SER A O 1
ATOM 1363 N N . ARG A 1 174 ? 10.789 7.584 -37.934 1.00 73.62 174 ARG A N 1
ATOM 1364 C CA . ARG A 1 174 ? 10.153 8.148 -39.135 1.00 73.62 174 ARG A CA 1
ATOM 1365 C C . ARG A 1 174 ? 11.179 8.834 -40.031 1.00 73.62 174 ARG A C 1
ATOM 1367 O O . ARG A 1 174 ? 11.140 8.626 -41.238 1.00 73.62 174 ARG A O 1
ATOM 1374 N N . MET A 1 175 ? 12.115 9.582 -39.447 1.00 71.00 175 MET A N 1
ATOM 1375 C CA . MET A 1 175 ? 13.201 10.228 -40.189 1.00 71.00 175 MET A CA 1
ATOM 1376 C C . MET A 1 175 ? 14.097 9.200 -40.893 1.00 71.00 175 MET A C 1
ATOM 1378 O O . MET A 1 175 ? 14.306 9.314 -42.096 1.00 71.00 175 MET A O 1
ATOM 1382 N N . SER A 1 176 ? 14.517 8.130 -40.206 1.00 71.62 176 SER A N 1
ATOM 1383 C CA . SER A 1 176 ? 15.368 7.090 -40.812 1.00 71.62 176 SER A CA 1
ATOM 1384 C C . SER A 1 176 ? 14.690 6.306 -41.945 1.00 71.62 176 SER A C 1
ATOM 1386 O O . SER A 1 176 ? 15.371 5.827 -42.849 1.00 71.62 176 SER A O 1
ATOM 1388 N N . ARG A 1 177 ? 13.353 6.174 -41.935 1.00 65.81 177 ARG A N 1
ATOM 1389 C CA . ARG A 1 177 ? 12.606 5.551 -43.048 1.00 65.81 177 ARG A CA 1
ATOM 1390 C C . ARG A 1 177 ? 12.527 6.457 -44.271 1.00 65.81 177 ARG A C 1
ATOM 1392 O O . ARG A 1 177 ? 12.618 5.954 -45.383 1.00 65.81 177 ARG A O 1
ATOM 1399 N N . ASN A 1 178 ? 12.393 7.765 -44.064 1.00 59.00 178 ASN A N 1
ATOM 1400 C CA . ASN A 1 178 ? 12.349 8.728 -45.161 1.00 59.00 178 ASN A CA 1
ATOM 1401 C C . ASN A 1 178 ? 13.703 8.859 -45.877 1.00 59.00 178 ASN A C 1
ATOM 1403 O O . ASN A 1 178 ? 13.725 9.144 -47.067 1.00 59.00 178 ASN A O 1
ATOM 1407 N N . GLU A 1 179 ? 14.825 8.607 -45.196 1.00 54.16 179 GLU A N 1
ATOM 1408 C CA . GLU A 1 179 ? 16.155 8.590 -45.827 1.00 54.16 179 GLU A CA 1
ATOM 1409 C C . GLU A 1 179 ? 16.383 7.348 -46.711 1.00 54.16 179 GLU A C 1
ATOM 1411 O O . GLU A 1 179 ? 17.060 7.437 -47.733 1.00 54.16 179 GLU A O 1
ATOM 1416 N N . HIS A 1 180 ? 15.769 6.205 -46.380 1.00 50.78 180 HIS A N 1
ATOM 1417 C CA . HIS A 1 180 ? 15.893 4.974 -47.175 1.00 50.78 180 HIS A CA 1
ATOM 1418 C C . HIS A 1 180 ? 14.982 4.953 -48.414 1.00 50.78 180 HIS A C 1
ATOM 1420 O O . HIS A 1 180 ? 15.300 4.271 -49.379 1.00 50.78 180 HIS A O 1
ATOM 1426 N N . SER A 1 181 ? 13.891 5.727 -48.437 1.00 49.09 181 SER A N 1
ATOM 1427 C CA . SER A 1 181 ? 13.002 5.840 -49.606 1.00 49.09 181 SER A CA 1
ATOM 1428 C C . SER A 1 181 ? 13.482 6.822 -50.682 1.00 49.09 181 SER A C 1
ATOM 1430 O O . SER A 1 181 ? 12.865 6.911 -51.734 1.00 49.09 181 SER A O 1
ATOM 1432 N N . VAL A 1 182 ? 14.547 7.591 -50.428 1.00 52.34 182 VAL A N 1
ATOM 1433 C CA . VAL A 1 182 ? 15.087 8.581 -51.388 1.00 52.34 182 VAL A CA 1
ATOM 1434 C C . VAL A 1 182 ? 16.254 8.005 -52.211 1.00 52.34 182 VAL A C 1
ATOM 1436 O O . VAL A 1 182 ? 16.709 8.639 -53.154 1.00 52.34 182 VAL A O 1
ATOM 1439 N N . SER A 1 183 ? 16.720 6.788 -51.902 1.00 47.38 183 SER A N 1
ATOM 1440 C CA . SER A 1 183 ? 17.867 6.156 -52.580 1.00 47.38 183 SER A CA 1
ATOM 1441 C C . SER A 1 183 ? 17.503 5.041 -53.577 1.00 47.38 183 SER A C 1
ATOM 1443 O O . SER A 1 183 ? 18.414 4.419 -54.111 1.00 47.38 183 SER A O 1
ATOM 1445 N N . GLU A 1 184 ? 16.218 4.770 -53.841 1.00 45.09 184 GLU A N 1
ATOM 1446 C CA . GLU A 1 184 ? 15.788 3.734 -54.810 1.00 45.09 184 GLU A CA 1
ATOM 1447 C C . GLU A 1 184 ? 15.406 4.277 -56.203 1.00 45.09 184 GLU A C 1
ATOM 1449 O O . GLU A 1 184 ? 15.095 3.486 -57.085 1.00 45.09 184 GLU A O 1
ATOM 1454 N N . ASP A 1 185 ? 15.518 5.589 -56.441 1.00 46.25 185 ASP A N 1
ATOM 1455 C CA . ASP A 1 185 ? 15.313 6.213 -57.759 1.00 46.25 185 ASP A CA 1
ATOM 1456 C C . ASP A 1 185 ? 16.549 7.039 -58.184 1.00 46.25 185 ASP A C 1
ATOM 1458 O O . ASP A 1 185 ? 16.494 8.270 -58.244 1.00 46.25 185 ASP A O 1
ATOM 1462 N N . VAL A 1 186 ? 17.677 6.371 -58.469 1.00 42.62 186 VAL A N 1
ATOM 1463 C CA . VAL A 1 186 ? 18.768 6.889 -59.332 1.00 42.62 186 VAL A CA 1
ATOM 1464 C C . VAL A 1 186 ? 19.338 5.764 -60.186 1.00 42.62 186 VAL A C 1
ATOM 1466 O O . VAL A 1 186 ? 19.750 4.737 -59.603 1.00 42.62 186 VAL A O 1
#

Nearest PDB structures (foldseek):
  6yos-assembly1_A  TM=2.587E-01  e=3.531E+00  Homo sapiens
  8qdv-assembly2_G  TM=3.605E-01  e=5.938E+00  Homo sapiens
  4bg6-assembly1_A  TM=2.509E-01  e=4.472E+00  Homo sapiens
  8zdz-assembly1_A  TM=2.311E-01  e=5.153E+00  Drosophila mojavensis